Protein AF-A0A7J8PXB4-F1 (afdb_monomer_lite)

pLDDT: mean 74.61, std 25.26, range [35.66, 98.81]

Secondary structure (DSSP, 8-state):
---------------------------------------------------------------------SSHHHHHHHHHHHHHHHHHHHHHHHHHHHHHHHHHHHHTT-HHHHHHHHHHHHHHHTT-GGGHHHHHHHHHHHHHHHHHTT-HHHHHHHHHHHHHH-TT-HHHHHHHHHHHHHHHHHHHHH-

Sequence (191 aa):
MVLIEPHYADEQQEQKATNATLTPSETTPASAASSNVNGEDAASDGFETASERDVDDDEEEHHVNNQQPSEQKASDSYQDALNDEQLKEKALAQANDAKMEGNKLFGNGQFEEALLQYEIALQITAEMPTAVELRSVCHSNRAACFLKQGKYEDTIKECTKALDLNPSYIKALVRRGEAHEKLQNFEEAIA

Radius of gyration: 35.64 Å; chains: 1; bounding box: 109×48×98 Å

InterPro domains:
  IPR011990 Tetratricopeptide-like helical domain superfamily [G3DSA:1.25.40.10] (50-191)
  IPR011990 Tetratricopeptide-like helical domain superfamily [SSF48452] (94-190)
  IPR019734 Tetratricopeptide repeat [PF00515] (138-169)
  IPR019734 Tetratricopeptide repeat [PS50005] (136-169)
  IPR019734 Tetratricopeptide repeat [SM00028] (95-128)
  IPR019734 Tetratricopeptide repeat [SM00028] (136-169)
  IPR052769 Tetratricopeptide repeat domain-containing protein [PTHR46014] (27-191)

Structure (mmCIF, N/CA/C/O backbone):
data_AF-A0A7J8PXB4-F1
#
_entry.id   AF-A0A7J8PXB4-F1
#
loop_
_atom_site.group_PDB
_atom_site.id
_atom_site.type_symbol
_atom_site.label_atom_id
_atom_site.label_alt_id
_atom_site.label_comp_id
_atom_site.label_asym_id
_atom_site.label_entity_id
_atom_site.label_seq_id
_atom_site.pdbx_PDB_ins_code
_atom_site.Cartn_x
_atom_site.Cartn_y
_atom_site.Cartn_z
_atom_site.occupancy
_atom_site.B_iso_or_equiv
_atom_site.auth_seq_id
_atom_site.auth_comp_id
_atom_site.auth_asym_id
_atom_site.auth_atom_id
_atom_site.pdbx_PDB_model_num
ATOM 1 N N . MET A 1 1 ? -53.704 -29.410 28.650 1.00 43.84 1 MET A N 1
ATOM 2 C CA . MET A 1 1 ? -53.080 -30.564 29.325 1.00 43.84 1 MET A CA 1
ATOM 3 C C . MET A 1 1 ? -51.579 -30.309 29.308 1.00 43.84 1 MET A C 1
ATOM 5 O O . MET A 1 1 ? -51.046 -30.132 28.227 1.00 43.84 1 MET A O 1
ATOM 9 N N . VAL A 1 2 ? -50.993 -30.209 30.507 1.00 47.09 2 VAL A N 1
ATOM 10 C CA . VAL A 1 2 ? -49.563 -30.079 30.880 1.00 47.09 2 VAL A CA 1
ATOM 11 C C . VAL A 1 2 ? -48.836 -28.753 30.565 1.00 47.09 2 VAL A C 1
ATOM 13 O O . VAL A 1 2 ? -48.359 -28.509 29.465 1.00 47.09 2 VAL A O 1
ATOM 16 N N . LEU A 1 3 ? -48.759 -27.935 31.623 1.00 48.00 3 LEU A N 1
ATOM 17 C CA . LEU A 1 3 ? -47.734 -26.932 31.949 1.00 48.00 3 LEU A CA 1
ATOM 18 C C . LEU A 1 3 ? -46.371 -27.606 32.210 1.00 48.00 3 LEU A C 1
ATOM 20 O O . LEU A 1 3 ? -46.390 -28.752 32.647 1.00 48.00 3 LEU A O 1
ATOM 24 N N . ILE A 1 4 ? -45.253 -26.878 32.043 1.00 52.47 4 ILE A N 1
ATOM 25 C CA . ILE A 1 4 ? -44.081 -26.759 32.957 1.00 52.47 4 ILE A CA 1
ATOM 26 C C . ILE A 1 4 ? -42.908 -26.091 32.189 1.00 52.47 4 ILE A C 1
ATOM 28 O O . ILE A 1 4 ? -42.356 -26.671 31.258 1.00 52.47 4 ILE A O 1
ATOM 32 N N . GLU A 1 5 ? -42.550 -24.863 32.586 1.00 52.91 5 GLU A N 1
ATOM 33 C CA . GLU A 1 5 ? -41.225 -24.233 32.381 1.00 52.91 5 GLU A CA 1
ATOM 34 C C . GLU A 1 5 ? -40.256 -24.641 33.540 1.00 52.91 5 GLU A C 1
ATOM 36 O O . GLU A 1 5 ? -40.621 -25.482 34.357 1.00 52.91 5 GLU A O 1
ATOM 41 N N . PRO A 1 6 ? -39.116 -23.961 33.780 1.00 72.94 6 PRO A N 1
ATOM 42 C CA . PRO A 1 6 ? -37.758 -24.153 33.254 1.00 72.94 6 PRO A CA 1
ATOM 43 C C . PRO A 1 6 ? -36.764 -24.620 34.359 1.00 72.94 6 PRO A C 1
ATOM 45 O O . PRO A 1 6 ? -37.088 -24.549 35.542 1.00 72.94 6 PRO A O 1
ATOM 48 N N . HIS A 1 7 ? -35.529 -25.055 34.040 1.00 51.50 7 HIS A N 1
ATOM 49 C CA . HIS A 1 7 ? -34.487 -25.210 35.084 1.00 51.50 7 HIS A CA 1
ATOM 50 C C . HIS A 1 7 ? -33.018 -25.197 34.588 1.00 51.50 7 HIS A C 1
ATOM 52 O O . HIS A 1 7 ? -32.535 -26.171 34.021 1.00 51.50 7 HIS A O 1
ATOM 58 N N . TYR A 1 8 ? -32.350 -24.061 34.843 1.00 49.91 8 TYR A N 1
ATOM 59 C CA . TYR A 1 8 ? -31.006 -23.811 35.423 1.00 49.91 8 TYR A CA 1
ATOM 60 C C . TYR A 1 8 ? -29.820 -24.799 35.310 1.00 49.91 8 TYR A C 1
ATOM 62 O O . TYR A 1 8 ? -29.948 -25.947 35.733 1.00 49.91 8 TYR A O 1
ATOM 70 N N . ALA A 1 9 ? -28.645 -24.234 34.952 1.00 48.12 9 ALA A N 1
ATOM 71 C CA . ALA A 1 9 ? -27.310 -24.253 35.626 1.00 48.12 9 ALA A CA 1
ATOM 72 C C . ALA A 1 9 ? -26.201 -24.106 34.546 1.00 48.12 9 ALA A C 1
ATOM 74 O O . ALA A 1 9 ? -26.176 -24.897 33.612 1.00 48.12 9 ALA A O 1
ATOM 75 N N . ASP A 1 10 ? -25.418 -23.027 34.421 1.00 48.69 10 ASP A N 1
ATOM 76 C CA . ASP A 1 10 ? -24.396 -22.417 35.300 1.00 48.69 10 ASP A CA 1
ATOM 77 C C . ASP A 1 10 ? -23.167 -23.319 35.533 1.00 48.69 10 ASP A C 1
ATOM 79 O O . ASP A 1 10 ? -23.244 -24.278 36.293 1.00 48.69 10 ASP A O 1
ATOM 83 N N . GLU A 1 11 ? -22.038 -22.997 34.888 1.00 55.50 11 GLU A N 1
ATOM 84 C CA . GLU A 1 11 ? -20.701 -23.359 35.375 1.00 55.50 11 GLU A CA 1
ATOM 85 C C . GLU A 1 11 ? -19.636 -22.398 34.817 1.00 55.50 11 GLU A C 1
ATOM 87 O O . GLU A 1 11 ? -19.303 -22.376 33.630 1.00 55.50 11 GLU A O 1
ATOM 92 N N . GLN A 1 12 ? -19.121 -21.571 35.723 1.00 42.50 12 GLN A N 1
ATOM 93 C CA . GLN A 1 12 ? -17.928 -20.754 35.566 1.00 42.50 12 GLN A CA 1
ATOM 94 C C . GLN A 1 12 ? -16.676 -21.625 35.726 1.00 42.50 12 GLN A C 1
ATOM 96 O O . GLN A 1 12 ? -16.624 -22.461 36.627 1.00 42.50 12 GLN A O 1
ATOM 101 N N . GLN A 1 13 ? -15.614 -21.344 34.967 1.00 48.12 13 GLN A N 1
ATOM 102 C CA . GLN A 1 13 ? -14.252 -21.621 35.429 1.00 48.12 13 GLN A CA 1
ATOM 103 C C . GLN A 1 13 ? -13.359 -20.392 35.255 1.00 48.12 13 GLN A C 1
ATOM 105 O O . GLN A 1 13 ? -12.879 -20.059 34.175 1.00 48.12 13 GLN A O 1
ATOM 110 N N . GLU A 1 14 ? -13.161 -19.732 36.391 1.00 40.06 14 GLU A N 1
ATOM 111 C CA . GLU A 1 14 ? -12.111 -18.775 36.700 1.00 40.06 14 GLU A CA 1
ATOM 112 C C . GLU A 1 14 ? -10.776 -19.519 36.877 1.00 40.06 14 GLU A C 1
ATOM 114 O O . GLU A 1 14 ? -10.690 -20.456 37.670 1.00 40.06 14 GLU A O 1
ATOM 119 N N . GLN A 1 15 ? -9.710 -19.072 36.204 1.00 50.44 15 GLN A N 1
ATOM 120 C CA . GLN A 1 15 ? -8.344 -19.279 36.692 1.00 50.44 15 GLN A CA 1
ATOM 121 C C . GLN A 1 15 ? -7.557 -17.969 36.649 1.00 50.44 15 GLN A C 1
ATOM 123 O O . GLN A 1 15 ? -7.330 -17.357 35.607 1.00 50.44 15 GLN A O 1
ATOM 128 N N . LYS A 1 16 ? -7.189 -17.554 37.862 1.00 45.78 16 LYS A N 1
ATOM 129 C 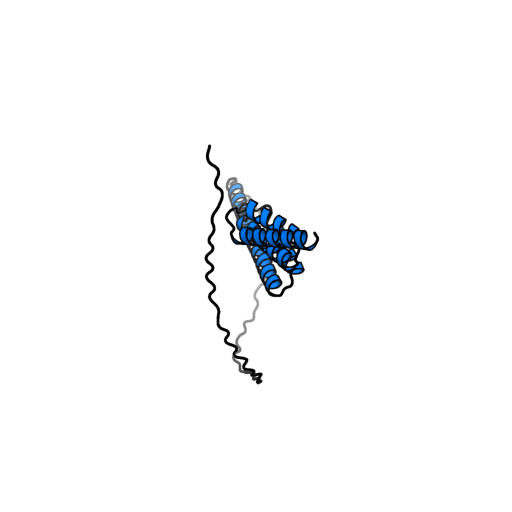CA . LYS A 1 16 ? -6.362 -16.415 38.247 1.00 45.78 16 LYS A CA 1
ATOM 130 C C . LYS A 1 16 ? -4.866 -16.747 38.177 1.00 45.78 16 LYS A C 1
ATOM 132 O O . LYS A 1 16 ? -4.470 -17.879 38.437 1.00 45.78 16 LYS A O 1
ATOM 137 N N . ALA A 1 17 ? -4.098 -15.651 38.113 1.00 42.72 17 ALA A N 1
ATOM 138 C CA . ALA A 1 17 ? -2.735 -15.452 38.636 1.00 42.72 17 ALA A CA 1
ATOM 139 C C . ALA A 1 17 ? -1.588 -15.883 37.688 1.00 42.72 17 ALA A C 1
ATOM 141 O O . ALA A 1 17 ? -1.720 -16.851 36.960 1.00 42.72 17 ALA A O 1
ATOM 142 N N . THR A 1 18 ? -0.443 -15.200 37.578 1.00 48.59 18 THR A N 1
ATOM 143 C CA . THR A 1 18 ? 0.296 -14.318 38.504 1.00 48.59 18 THR A CA 1
ATOM 144 C C . THR A 1 18 ? 1.215 -13.340 37.747 1.00 48.59 18 THR A C 1
ATOM 146 O O . THR A 1 18 ? 1.819 -13.703 36.741 1.00 48.59 18 THR A O 1
ATOM 149 N N . ASN A 1 19 ? 1.390 -12.142 38.314 1.00 40.81 19 ASN A N 1
ATOM 150 C CA . ASN A 1 19 ? 2.409 -11.136 37.980 1.00 40.81 19 ASN A CA 1
ATOM 151 C C . ASN A 1 19 ? 3.85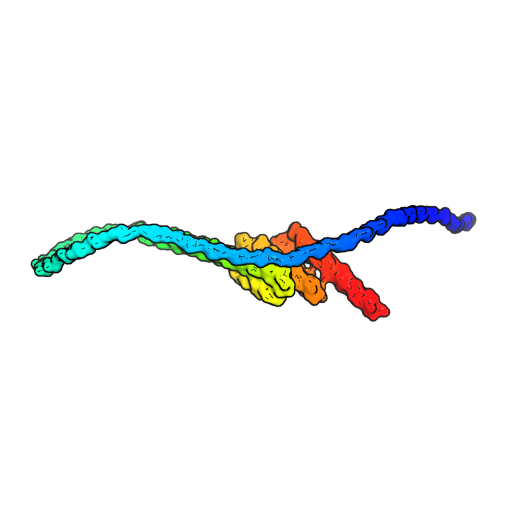5 -11.634 38.169 1.00 40.81 19 ASN A C 1
ATOM 153 O O . ASN A 1 19 ? 4.135 -12.341 39.135 1.00 40.81 19 ASN A O 1
ATOM 157 N N . ALA A 1 20 ? 4.788 -11.105 37.369 1.00 42.28 20 ALA A N 1
ATOM 158 C CA . ALA A 1 20 ? 6.193 -10.960 37.759 1.00 42.28 20 ALA A CA 1
ATOM 159 C C . ALA A 1 20 ? 6.799 -9.679 37.154 1.00 42.28 20 ALA A C 1
ATOM 161 O O . ALA A 1 20 ? 7.110 -9.598 35.969 1.00 42.28 20 ALA A O 1
ATOM 162 N N . THR A 1 21 ? 6.944 -8.679 38.018 1.00 36.59 21 THR A N 1
ATOM 163 C CA . THR A 1 21 ? 7.739 -7.460 37.851 1.00 36.59 21 THR A CA 1
ATOM 164 C C . THR A 1 21 ? 9.222 -7.789 37.999 1.00 36.59 21 THR A C 1
ATOM 166 O O . THR A 1 21 ? 9.593 -8.296 39.052 1.00 36.59 21 THR A O 1
ATOM 169 N N . LEU A 1 22 ? 10.075 -7.407 37.043 1.00 41.31 22 LEU A N 1
ATOM 170 C CA . LEU A 1 22 ? 11.472 -7.038 37.309 1.00 41.31 22 LEU A CA 1
ATOM 171 C C . LEU A 1 22 ? 11.889 -5.896 36.370 1.00 41.31 22 LEU A C 1
ATOM 173 O O . LEU A 1 22 ? 11.626 -5.914 35.171 1.00 41.31 22 LEU A O 1
ATOM 177 N N . THR A 1 23 ? 12.470 -4.873 36.986 1.00 44.88 23 THR A N 1
ATOM 178 C CA . THR A 1 23 ? 12.845 -3.558 36.452 1.00 44.88 23 THR A CA 1
ATOM 179 C C . THR A 1 23 ? 14.321 -3.563 35.969 1.00 44.88 23 THR A C 1
ATOM 181 O O . THR A 1 23 ? 14.867 -4.648 35.779 1.00 44.88 23 THR A O 1
ATOM 184 N N . PRO A 1 24 ? 14.995 -2.425 35.683 1.00 50.16 24 PRO A N 1
ATOM 185 C CA . PRO A 1 24 ? 15.738 -2.230 34.440 1.00 50.16 24 PRO A CA 1
ATOM 186 C C . PRO A 1 24 ? 17.262 -2.309 34.664 1.00 50.16 24 PRO A C 1
ATOM 188 O O . PRO A 1 24 ? 17.746 -2.367 35.792 1.00 50.16 24 PRO A O 1
ATOM 191 N N . SER A 1 25 ? 18.052 -2.258 33.594 1.00 40.16 25 SER A N 1
ATOM 192 C CA . SER A 1 25 ? 19.479 -1.935 33.694 1.00 40.16 25 SER A CA 1
ATOM 193 C C . SER A 1 25 ? 19.822 -0.827 32.712 1.00 40.16 25 SER A C 1
ATOM 195 O O . SER A 1 25 ? 19.754 -0.999 31.498 1.00 40.16 25 SER A O 1
ATOM 197 N N . GLU A 1 26 ? 20.155 0.327 33.282 1.00 36.03 26 GLU A N 1
ATOM 198 C CA . GLU A 1 26 ? 20.897 1.399 32.636 1.00 36.03 26 GLU A CA 1
ATOM 199 C C . GLU A 1 26 ? 22.346 0.957 32.416 1.00 36.03 26 GLU A C 1
ATOM 201 O O . GLU A 1 26 ? 22.967 0.404 33.323 1.00 36.03 26 GLU A O 1
ATOM 206 N N . THR A 1 27 ? 22.934 1.296 31.269 1.00 37.09 27 THR A N 1
ATOM 207 C CA . THR A 1 27 ? 24.308 1.822 31.232 1.00 37.09 27 THR A CA 1
ATOM 208 C C . THR A 1 27 ? 24.518 2.619 29.944 1.00 37.09 27 THR A C 1
ATOM 210 O O . THR A 1 27 ? 24.344 2.110 28.840 1.00 37.09 27 THR A O 1
ATOM 213 N N . THR A 1 28 ? 24.859 3.895 30.099 1.00 38.53 28 THR A N 1
ATOM 214 C CA . THR A 1 28 ? 25.363 4.807 29.059 1.00 38.53 28 THR A CA 1
ATOM 215 C C . THR A 1 28 ? 26.918 4.858 29.143 1.00 38.53 28 THR A C 1
ATOM 217 O O . THR A 1 28 ? 27.498 3.983 29.784 1.00 38.53 28 THR A O 1
ATOM 220 N N . PRO A 1 29 ? 27.653 5.774 28.471 1.00 58.06 29 PRO A N 1
ATOM 221 C CA . PRO A 1 29 ? 28.412 5.493 27.247 1.00 58.06 29 PRO A CA 1
ATOM 222 C C . PRO A 1 29 ? 29.935 5.780 27.365 1.00 58.06 29 PRO A C 1
ATOM 224 O O . PRO A 1 29 ? 30.394 6.429 28.299 1.00 58.06 29 PRO A O 1
ATOM 227 N N . ALA A 1 30 ? 30.734 5.371 26.372 1.00 39.00 30 ALA A N 1
ATOM 228 C CA . ALA A 1 30 ? 32.111 5.853 26.141 1.00 39.00 30 ALA A CA 1
ATOM 229 C C . ALA A 1 30 ? 32.435 5.674 24.641 1.00 39.00 30 ALA A C 1
ATOM 231 O O . ALA A 1 30 ? 32.288 4.577 24.117 1.00 39.00 30 ALA A O 1
ATOM 232 N N . SER A 1 31 ? 32.589 6.731 23.836 1.00 35.66 31 SER A N 1
ATOM 233 C CA . SER A 1 31 ? 33.786 7.575 23.647 1.00 35.66 31 SER A CA 1
ATOM 234 C C . SER A 1 31 ? 35.050 6.790 23.282 1.00 35.66 31 SER A C 1
ATOM 236 O O . SER A 1 31 ? 35.627 6.137 24.144 1.00 35.66 31 SER A O 1
ATOM 238 N N . ALA A 1 32 ? 35.500 6.903 22.028 1.00 37.81 32 ALA A N 1
ATOM 239 C CA . ALA A 1 32 ? 36.813 7.463 21.677 1.00 37.81 32 ALA A CA 1
ATOM 240 C C . ALA A 1 32 ? 37.142 7.232 20.193 1.00 37.81 32 ALA A C 1
ATOM 242 O O . ALA A 1 32 ? 36.930 6.162 19.630 1.00 37.81 32 ALA A O 1
ATOM 243 N N . ALA A 1 33 ? 37.687 8.283 19.592 1.00 37.56 33 ALA A N 1
ATOM 244 C CA . ALA A 1 33 ? 38.242 8.344 18.254 1.00 37.56 33 ALA A CA 1
ATOM 245 C C . ALA A 1 33 ? 39.486 7.455 18.073 1.00 37.56 33 ALA A C 1
ATOM 247 O O . ALA A 1 33 ? 40.234 7.241 19.024 1.00 37.56 33 ALA A O 1
ATOM 248 N N . SER A 1 34 ? 39.787 7.078 16.828 1.00 45.38 34 SER A N 1
ATOM 249 C CA . SER A 1 34 ? 41.096 7.366 16.220 1.00 45.38 34 SER A CA 1
ATOM 250 C C . SER A 1 34 ? 41.104 7.052 14.726 1.00 45.38 34 SER A C 1
ATOM 252 O O . SER A 1 34 ? 40.853 5.938 14.280 1.00 45.38 34 SER A O 1
ATOM 254 N N . SER A 1 35 ? 41.416 8.110 13.990 1.00 44.62 35 SER A N 1
ATOM 255 C CA . SER A 1 35 ? 42.127 8.164 12.720 1.00 44.62 35 SER A CA 1
ATOM 256 C C . SER A 1 35 ? 43.194 7.082 12.538 1.00 44.62 35 SER A C 1
ATOM 258 O O . SER A 1 35 ? 44.023 6.895 13.425 1.00 44.62 35 SER A O 1
ATOM 260 N N . ASN A 1 36 ? 43.259 6.506 11.335 1.00 45.03 36 ASN A N 1
ATOM 261 C CA . ASN A 1 36 ? 44.496 5.966 10.780 1.00 45.03 36 ASN A CA 1
ATOM 262 C C . ASN A 1 36 ? 44.673 6.473 9.345 1.00 45.03 36 ASN A C 1
ATOM 264 O O . ASN A 1 36 ? 43.882 6.178 8.452 1.00 45.03 36 ASN A O 1
ATOM 268 N N . VAL A 1 37 ? 45.714 7.285 9.195 1.00 46.78 37 VAL A N 1
ATOM 269 C CA . VAL A 1 37 ? 46.404 7.648 7.956 1.00 46.78 37 VAL A CA 1
ATOM 270 C C . VAL A 1 37 ? 47.495 6.611 7.668 1.00 46.78 37 VAL A C 1
ATOM 272 O O . VAL A 1 37 ? 47.858 5.869 8.581 1.00 46.78 37 VAL A O 1
ATOM 275 N N . ASN A 1 38 ? 47.988 6.612 6.423 1.00 40.38 38 ASN A N 1
ATOM 276 C CA . ASN A 1 38 ? 49.183 5.967 5.828 1.00 40.38 38 ASN A CA 1
ATOM 277 C C . ASN A 1 38 ? 48.737 5.234 4.556 1.00 40.38 38 ASN A C 1
ATOM 279 O O . ASN A 1 38 ? 47.770 4.482 4.602 1.00 40.38 38 ASN A O 1
ATOM 283 N N . GLY A 1 39 ? 49.348 5.361 3.387 1.00 38.50 39 GLY A N 1
ATOM 284 C CA . GLY A 1 39 ? 50.591 5.972 2.907 1.00 38.50 39 GLY A CA 1
ATOM 285 C C . GLY A 1 39 ? 50.790 5.340 1.515 1.00 38.50 39 GLY A C 1
ATOM 286 O O . GLY A 1 39 ? 50.482 4.163 1.364 1.00 38.50 39 GLY A O 1
ATOM 287 N N . GLU A 1 40 ? 50.915 6.140 0.457 1.00 44.25 40 GLU A N 1
ATOM 288 C CA . GLU A 1 40 ? 52.168 6.371 -0.294 1.00 44.25 40 GLU A CA 1
ATOM 289 C C . GLU A 1 40 ? 52.457 5.295 -1.364 1.00 44.25 40 GLU A C 1
ATOM 291 O O . GLU A 1 40 ? 51.997 4.166 -1.250 1.00 44.25 40 GLU A O 1
ATOM 296 N N . ASP A 1 41 ? 53.203 5.703 -2.401 1.00 43.41 41 ASP A N 1
ATOM 297 C CA . ASP A 1 41 ? 53.697 4.944 -3.570 1.00 43.41 41 ASP A CA 1
ATOM 298 C C . ASP A 1 41 ? 52.732 4.891 -4.781 1.00 43.41 41 ASP A C 1
ATOM 300 O O . ASP A 1 41 ? 51.563 4.558 -4.657 1.00 43.41 41 ASP A O 1
ATOM 304 N N . ALA A 1 42 ? 53.105 5.193 -6.027 1.00 47.47 42 ALA A N 1
ATOM 305 C CA . ALA A 1 42 ? 54.377 5.560 -6.629 1.00 47.47 42 ALA A CA 1
ATOM 306 C C . ALA A 1 42 ? 54.117 6.247 -7.987 1.00 47.47 42 ALA A C 1
ATOM 308 O O . ALA A 1 42 ? 53.087 6.047 -8.631 1.00 47.47 42 ALA A O 1
ATOM 309 N N . ALA A 1 43 ? 55.089 7.052 -8.404 1.00 46.91 43 ALA A N 1
ATOM 310 C CA . ALA A 1 43 ? 55.221 7.645 -9.727 1.00 46.91 43 ALA A CA 1
ATOM 311 C C . ALA A 1 43 ? 55.350 6.592 -10.841 1.00 46.91 43 ALA A C 1
ATOM 313 O O . ALA A 1 43 ? 55.793 5.481 -10.562 1.00 46.91 43 ALA A O 1
ATOM 314 N N . SER A 1 44 ? 55.079 6.986 -12.094 1.00 46.22 44 SER A N 1
ATOM 315 C CA . SER A 1 44 ? 55.966 6.754 -13.256 1.00 46.22 44 SER A CA 1
ATOM 316 C C . SER A 1 44 ? 55.240 6.993 -14.592 1.00 46.22 44 SER A C 1
ATOM 318 O O . SER A 1 44 ? 54.157 6.469 -14.825 1.00 46.22 44 SER A O 1
ATOM 320 N N . ASP A 1 45 ?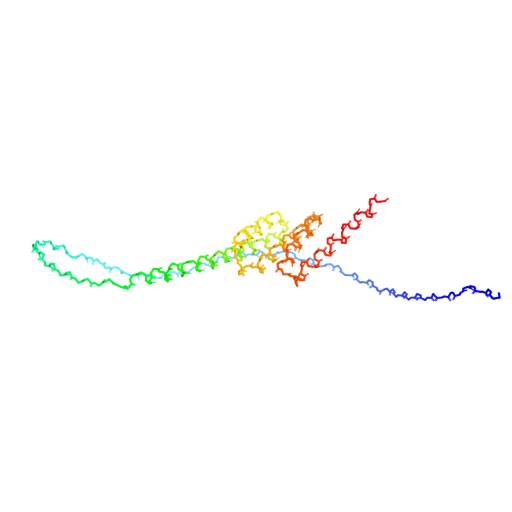 55.918 7.792 -15.421 1.00 45.25 45 ASP A N 1
ATOM 321 C CA . ASP A 1 45 ? 55.98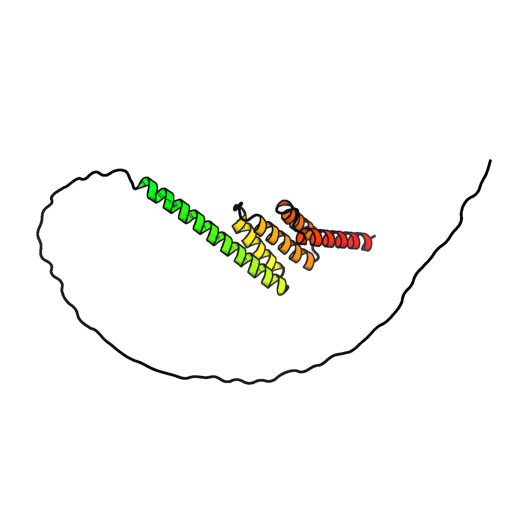1 7.820 -16.890 1.00 45.25 45 ASP A CA 1
ATOM 322 C C . ASP A 1 45 ? 54.720 8.223 -17.689 1.00 45.25 45 ASP A C 1
ATOM 324 O O . ASP A 1 45 ? 53.652 7.643 -17.569 1.00 45.25 45 ASP A O 1
ATOM 328 N N . GLY A 1 46 ? 54.727 9.230 -18.569 1.00 45.03 46 GLY A N 1
ATOM 329 C CA . GLY A 1 46 ? 55.836 9.850 -19.296 1.00 45.03 46 GLY A CA 1
ATOM 330 C C . GLY A 1 46 ? 55.986 9.236 -20.688 1.00 45.03 46 GLY A C 1
ATOM 331 O O . GLY A 1 46 ? 56.833 8.373 -20.884 1.00 45.03 46 GLY A O 1
ATOM 332 N N . PHE A 1 47 ? 55.206 9.708 -21.667 1.00 41.03 47 PHE A N 1
ATOM 333 C CA . PHE A 1 47 ? 55.595 9.610 -23.076 1.00 41.03 47 PHE A CA 1
ATOM 334 C C . PHE A 1 47 ? 55.020 10.772 -23.896 1.00 41.03 47 PHE A C 1
ATOM 336 O O . PHE A 1 47 ? 53.808 10.982 -23.962 1.00 41.03 47 PHE A O 1
ATOM 343 N N . GLU A 1 48 ? 55.940 11.541 -24.474 1.00 45.75 48 GLU A N 1
ATOM 344 C CA . GLU A 1 48 ? 55.733 12.641 -25.411 1.00 45.75 48 GLU A CA 1
ATOM 345 C C . GLU A 1 48 ? 55.756 12.158 -26.876 1.00 45.75 48 GLU A C 1
ATOM 347 O O . GLU A 1 48 ? 56.223 11.065 -27.182 1.00 45.75 48 GLU A O 1
ATOM 352 N N . THR A 1 49 ? 55.416 13.098 -27.768 1.00 46.56 49 THR A N 1
ATOM 353 C CA . THR A 1 49 ? 55.755 13.203 -29.207 1.00 46.56 49 THR A CA 1
ATOM 354 C C . THR A 1 49 ? 54.794 12.480 -30.164 1.00 46.56 49 THR A C 1
ATOM 356 O O . THR A 1 49 ? 54.609 11.275 -30.088 1.00 46.56 49 THR A O 1
ATOM 359 N N . ALA A 1 50 ? 53.963 13.172 -30.955 1.00 45.34 50 ALA A N 1
ATOM 360 C CA . ALA A 1 50 ? 54.214 14.162 -32.019 1.00 45.34 50 ALA A CA 1
ATOM 361 C C . ALA A 1 50 ? 54.792 13.535 -33.295 1.00 45.34 50 ALA A C 1
ATOM 363 O O . ALA A 1 50 ? 55.988 13.272 -33.358 1.00 45.34 50 ALA A O 1
ATOM 364 N N . SER A 1 51 ? 53.932 13.324 -34.298 1.00 52.81 51 SER A N 1
ATOM 365 C CA . SER A 1 51 ? 54.240 13.170 -35.736 1.00 52.81 51 SER A CA 1
ATOM 366 C C . SER A 1 51 ? 52.936 12.811 -36.482 1.00 52.81 51 SER A C 1
ATOM 368 O O . SER A 1 51 ? 52.139 12.069 -35.925 1.00 52.81 51 SER A O 1
ATOM 370 N N . GLU A 1 52 ? 52.569 13.237 -37.691 1.00 52.31 52 GLU A N 1
ATOM 371 C CA . GLU A 1 52 ? 52.943 14.314 -38.618 1.00 52.31 52 GLU A CA 1
ATOM 372 C C . GLU A 1 52 ? 51.661 14.626 -39.420 1.00 52.31 52 GLU A C 1
ATOM 374 O O . GLU A 1 52 ? 50.747 13.802 -39.506 1.00 52.31 52 GLU A O 1
ATOM 379 N N . ARG A 1 53 ? 51.558 15.843 -39.958 1.00 51.69 53 ARG A N 1
ATOM 380 C CA . ARG A 1 53 ? 50.559 16.192 -40.970 1.00 51.69 53 ARG A CA 1
ATOM 381 C C . ARG A 1 53 ? 51.213 15.972 -42.324 1.00 51.69 53 ARG A C 1
ATOM 383 O O . ARG A 1 53 ? 52.155 16.699 -42.614 1.00 51.69 53 ARG A O 1
ATOM 390 N N . ASP A 1 54 ? 50.639 15.096 -43.133 1.00 53.91 54 ASP A N 1
ATOM 391 C CA . ASP A 1 54 ? 50.833 15.115 -44.578 1.00 53.91 54 ASP A CA 1
ATOM 392 C C . ASP A 1 54 ? 49.504 15.497 -45.228 1.00 53.91 54 ASP A C 1
ATOM 394 O O . ASP A 1 54 ? 48.463 14.873 -45.010 1.00 53.91 54 ASP A O 1
ATOM 398 N N . VAL A 1 55 ? 49.553 16.607 -45.957 1.00 48.91 55 VAL A N 1
ATOM 399 C CA . VAL A 1 55 ? 48.530 17.079 -46.881 1.00 48.91 55 VAL A CA 1
ATOM 400 C C . VAL A 1 55 ? 49.179 16.938 -48.243 1.00 48.91 55 VAL A C 1
ATOM 402 O O . VAL A 1 55 ? 50.165 17.625 -48.474 1.00 48.91 55 VAL A O 1
ATOM 405 N N . ASP A 1 56 ? 48.634 16.092 -49.109 1.00 44.28 56 ASP A N 1
ATOM 406 C CA . ASP A 1 56 ? 48.800 16.249 -50.550 1.00 44.28 56 ASP A CA 1
ATOM 407 C C . ASP A 1 56 ? 47.546 15.751 -51.282 1.00 44.28 56 ASP A C 1
ATOM 409 O O . ASP A 1 56 ? 46.946 14.728 -50.941 1.00 44.28 56 ASP A O 1
ATOM 413 N N . ASP A 1 57 ? 47.162 16.598 -52.231 1.00 45.16 57 ASP A N 1
ATOM 414 C CA . ASP A 1 57 ? 46.093 16.549 -53.226 1.00 45.16 57 ASP A CA 1
ATOM 415 C C . ASP A 1 57 ? 46.171 15.303 -54.124 1.00 45.16 57 ASP A C 1
ATOM 417 O O . ASP A 1 57 ? 47.267 14.861 -54.458 1.00 45.16 57 ASP A O 1
ATOM 421 N N . ASP A 1 58 ? 45.023 14.778 -54.567 1.00 42.31 58 ASP A N 1
ATOM 422 C CA . ASP A 1 58 ? 44.638 14.779 -55.993 1.00 42.31 58 ASP A CA 1
ATOM 423 C C . ASP A 1 58 ? 43.335 13.996 -56.255 1.00 42.31 58 ASP A C 1
ATOM 425 O O . ASP A 1 58 ? 42.957 13.061 -55.545 1.00 42.31 58 ASP A O 1
ATOM 429 N N . GLU A 1 59 ? 42.633 14.457 -57.284 1.00 47.66 59 GLU A N 1
ATOM 430 C CA . GLU A 1 59 ? 41.229 14.232 -57.609 1.00 47.66 59 GLU A CA 1
ATOM 431 C C . GLU A 1 59 ? 40.858 12.859 -58.220 1.00 47.66 59 GLU A C 1
ATOM 433 O O . GLU A 1 59 ? 41.673 12.107 -58.748 1.00 47.66 59 GLU A O 1
ATOM 438 N N . GLU A 1 60 ? 39.535 12.662 -58.241 1.00 38.91 60 GLU A N 1
ATOM 439 C CA . GLU A 1 60 ? 38.709 11.962 -59.235 1.00 38.91 60 GLU A CA 1
ATOM 440 C C . GLU A 1 60 ? 38.025 10.635 -58.870 1.00 38.91 60 GLU A C 1
ATOM 442 O O . GLU A 1 60 ? 38.577 9.647 -58.386 1.00 38.91 60 GLU A O 1
ATOM 447 N N . GLU A 1 61 ? 36.723 10.682 -59.149 1.00 41.56 61 GLU A N 1
ATOM 448 C CA . GLU A 1 61 ? 35.685 9.709 -58.893 1.00 41.56 61 GLU A CA 1
ATOM 449 C C . GLU A 1 61 ? 35.857 8.419 -59.699 1.00 41.56 61 GLU A C 1
ATOM 451 O O . GLU A 1 61 ? 36.141 8.431 -60.895 1.00 41.56 61 GLU A O 1
ATOM 456 N N . HIS A 1 62 ? 35.464 7.295 -59.096 1.00 41.78 62 HIS A N 1
ATOM 457 C CA . HIS A 1 62 ? 34.783 6.263 -59.869 1.00 41.78 62 HIS A CA 1
ATOM 458 C C . HIS A 1 62 ? 33.614 5.664 -59.086 1.00 41.78 62 HIS A C 1
ATOM 460 O O . HIS A 1 62 ? 33.747 4.917 -58.120 1.00 41.78 62 HIS A O 1
ATOM 466 N N . HIS A 1 63 ? 32.435 6.032 -59.568 1.00 47.56 63 HIS A N 1
ATOM 467 C CA . HIS A 1 63 ? 31.114 5.594 -59.164 1.00 47.56 63 HIS A CA 1
ATOM 468 C C . HIS A 1 63 ? 30.966 4.065 -59.331 1.00 47.56 63 HIS A C 1
ATOM 470 O O . HIS A 1 63 ? 30.940 3.564 -60.456 1.00 47.56 63 HIS A O 1
ATOM 476 N N . VAL A 1 64 ? 30.800 3.314 -58.234 1.00 43.84 64 VAL A N 1
ATOM 477 C CA . VAL A 1 64 ? 30.274 1.936 -58.275 1.00 43.84 64 VAL A CA 1
ATOM 478 C C . VAL A 1 64 ? 29.050 1.850 -57.372 1.00 43.84 64 VAL A C 1
ATOM 480 O O . VAL A 1 64 ? 29.118 1.643 -56.164 1.00 43.84 64 VAL A O 1
ATOM 483 N N . ASN A 1 65 ? 27.904 2.043 -58.016 1.00 39.84 65 ASN A N 1
ATOM 484 C CA . ASN A 1 65 ? 26.572 1.827 -57.479 1.00 39.84 65 ASN A CA 1
ATOM 485 C C . ASN A 1 65 ? 26.362 0.320 -57.255 1.00 39.84 65 ASN A C 1
ATOM 487 O O . ASN A 1 65 ? 26.083 -0.402 -58.211 1.00 39.84 65 ASN A O 1
ATOM 491 N N . ASN A 1 66 ? 26.497 -0.153 -56.014 1.00 36.59 66 ASN A N 1
ATOM 492 C CA . ASN A 1 66 ? 26.002 -1.469 -55.625 1.00 36.59 66 ASN A CA 1
ATOM 493 C C . ASN A 1 66 ? 24.741 -1.288 -54.774 1.00 36.59 66 ASN A C 1
ATOM 495 O O . ASN A 1 66 ? 24.795 -1.064 -53.566 1.00 36.59 66 ASN A O 1
ATOM 499 N N . GLN A 1 67 ? 23.592 -1.339 -55.442 1.00 46.19 67 GLN A N 1
ATOM 500 C CA . GLN A 1 67 ? 22.283 -1.412 -54.809 1.00 46.19 67 GLN A CA 1
ATOM 501 C C . GLN A 1 67 ? 22.154 -2.743 -54.057 1.00 46.19 67 GLN A C 1
ATOM 503 O O . GLN A 1 67 ? 21.915 -3.785 -54.660 1.00 46.19 67 GLN A O 1
ATOM 508 N N . GLN A 1 68 ? 22.236 -2.686 -52.730 1.00 39.56 68 GLN A N 1
ATOM 509 C CA . GLN A 1 68 ? 21.588 -3.647 -51.838 1.00 39.56 68 GLN A CA 1
ATOM 510 C C . GLN A 1 68 ? 20.463 -2.931 -51.080 1.00 39.56 68 GLN A C 1
ATOM 512 O O . GLN A 1 68 ? 20.738 -2.169 -50.157 1.00 39.56 68 GLN A O 1
ATOM 517 N N . PRO A 1 69 ? 19.190 -3.160 -51.430 1.00 47.31 69 PRO A N 1
ATOM 518 C CA . PRO A 1 69 ? 18.077 -2.799 -50.567 1.00 47.31 69 PRO A CA 1
ATOM 519 C C . PRO A 1 69 ? 17.412 -4.064 -50.003 1.00 47.31 69 PRO A C 1
ATOM 521 O O . PRO A 1 69 ? 16.563 -4.618 -50.694 1.00 47.31 69 PRO A O 1
ATOM 524 N N . SER A 1 70 ? 17.736 -4.506 -48.770 1.00 45.88 70 SER A N 1
ATOM 525 C CA . SER A 1 70 ? 16.836 -5.430 -48.026 1.00 45.88 70 SER A CA 1
ATOM 526 C C . SER A 1 70 ? 17.081 -5.745 -46.529 1.00 45.88 70 SER A C 1
ATOM 528 O O . SER A 1 70 ? 16.345 -6.590 -46.033 1.00 45.88 70 SER A O 1
ATOM 530 N N . GLU A 1 71 ? 17.984 -5.127 -45.749 1.00 44.78 71 GLU A N 1
ATOM 531 C CA . GLU A 1 71 ? 18.177 -5.575 -44.332 1.00 44.78 71 GLU A CA 1
ATOM 532 C C . GLU A 1 71 ? 17.927 -4.536 -43.220 1.00 44.78 71 GLU A C 1
ATOM 534 O O . GLU A 1 71 ? 17.703 -4.916 -42.073 1.00 44.78 71 GLU A O 1
ATOM 539 N N . GLN A 1 72 ? 17.833 -3.239 -43.524 1.00 44.16 72 GLN A N 1
ATOM 540 C CA . GLN A 1 72 ? 17.743 -2.199 -42.478 1.00 44.16 72 GLN A CA 1
ATOM 541 C C . GLN A 1 72 ? 16.379 -2.079 -41.772 1.00 44.16 72 GLN A C 1
ATOM 543 O O . GLN A 1 72 ? 16.311 -1.577 -40.659 1.00 44.16 72 GLN A O 1
ATOM 548 N N . LYS A 1 73 ? 15.274 -2.557 -42.362 1.00 42.91 73 LYS A N 1
ATOM 549 C CA . LYS A 1 73 ? 13.944 -2.438 -41.720 1.00 42.91 73 LYS A CA 1
ATOM 550 C C . LYS A 1 73 ? 13.686 -3.460 -40.612 1.00 42.91 73 LYS A C 1
ATOM 552 O O . LYS A 1 73 ? 12.779 -3.256 -39.812 1.00 42.91 73 LYS A O 1
ATOM 557 N N . ALA A 1 74 ? 14.439 -4.558 -40.582 1.00 46.31 74 ALA A N 1
ATOM 558 C CA . ALA A 1 74 ? 14.299 -5.563 -39.537 1.00 46.31 74 ALA A CA 1
ATOM 559 C C . ALA A 1 74 ? 15.082 -5.155 -38.281 1.00 46.31 74 ALA A C 1
ATOM 561 O O . ALA A 1 74 ? 14.531 -5.239 -37.191 1.00 46.31 74 ALA A O 1
ATOM 562 N N . SER A 1 75 ? 16.317 -4.654 -38.425 1.00 44.56 75 SER A N 1
ATOM 563 C CA . SER A 1 75 ? 17.188 -4.293 -37.293 1.00 44.56 75 SER A CA 1
ATOM 564 C C . SER A 1 75 ? 16.602 -3.201 -36.397 1.00 44.56 75 SER A C 1
ATOM 566 O O . SER A 1 75 ? 16.587 -3.371 -35.181 1.00 44.56 75 SER A O 1
ATOM 568 N N . ASP A 1 76 ? 16.032 -2.144 -36.983 1.00 51.94 76 ASP A N 1
ATOM 569 C CA . ASP A 1 76 ? 15.453 -1.028 -36.219 1.00 51.94 76 ASP A CA 1
ATOM 570 C C . ASP A 1 76 ? 14.217 -1.469 -35.417 1.00 51.94 76 ASP A C 1
ATOM 572 O O . ASP A 1 76 ? 14.051 -1.098 -34.258 1.00 51.94 76 ASP A O 1
ATOM 576 N N . SER A 1 77 ? 13.397 -2.364 -35.985 1.00 53.25 77 SER A N 1
ATOM 577 C CA . SER A 1 77 ? 12.223 -2.931 -35.306 1.00 53.25 77 SER A CA 1
ATOM 578 C C . SER A 1 77 ? 12.584 -3.805 -34.100 1.00 53.25 77 SER A C 1
ATOM 580 O O . SER A 1 77 ? 11.767 -3.926 -33.187 1.00 53.25 77 SER A O 1
ATOM 582 N N . TYR A 1 78 ? 13.759 -4.444 -34.094 1.00 53.84 78 TYR A N 1
ATOM 583 C CA . TYR A 1 78 ? 14.229 -5.227 -32.948 1.00 53.84 78 TYR A CA 1
ATOM 584 C C . TYR A 1 78 ? 14.896 -4.347 -31.888 1.00 53.84 78 TYR A C 1
ATOM 586 O O . TYR A 1 78 ? 14.739 -4.623 -30.702 1.00 53.84 78 TYR A O 1
ATOM 594 N N . GLN A 1 79 ? 15.603 -3.286 -32.288 1.00 59.44 79 GLN A N 1
ATOM 595 C CA . GLN A 1 79 ? 16.245 -2.349 -31.363 1.00 59.44 79 GLN A CA 1
ATOM 596 C C . GLN A 1 79 ? 15.234 -1.473 -30.611 1.00 59.44 79 GLN A C 1
ATOM 598 O O . GLN A 1 79 ? 15.373 -1.316 -29.401 1.00 59.44 79 GLN A O 1
ATOM 603 N N . ASP A 1 80 ? 14.178 -0.989 -31.270 1.00 62.16 80 ASP A N 1
ATOM 604 C CA . ASP A 1 80 ? 13.123 -0.207 -30.606 1.00 62.16 80 ASP A CA 1
ATOM 605 C C . ASP A 1 80 ? 12.360 -1.030 -29.554 1.00 62.16 80 ASP A C 1
ATOM 607 O O . ASP A 1 80 ? 12.150 -0.569 -28.433 1.00 62.16 80 ASP A O 1
ATOM 611 N N . ALA A 1 81 ? 12.032 -2.292 -29.855 1.00 63.62 81 ALA A N 1
ATOM 612 C CA . ALA A 1 81 ? 11.380 -3.184 -28.893 1.00 63.62 81 ALA A CA 1
ATOM 613 C C . ALA A 1 81 ? 12.274 -3.505 -27.676 1.00 63.62 81 ALA A C 1
ATOM 615 O O . ALA A 1 81 ? 11.782 -3.618 -26.552 1.00 63.62 81 ALA A O 1
ATOM 616 N N . LEU A 1 82 ? 13.590 -3.623 -27.888 1.00 63.75 82 LEU A N 1
ATOM 617 C CA . LEU A 1 82 ? 14.570 -3.840 -26.819 1.00 63.75 82 LEU A CA 1
ATOM 618 C C . LEU A 1 82 ? 14.695 -2.607 -25.909 1.00 63.75 82 LEU A C 1
ATOM 620 O O . LEU A 1 82 ? 14.823 -2.743 -24.692 1.00 63.75 82 LEU A O 1
ATOM 624 N N . ASN A 1 83 ? 14.604 -1.412 -26.493 1.00 77.62 83 ASN A N 1
ATOM 625 C CA . ASN A 1 83 ? 14.635 -0.146 -25.766 1.00 77.62 83 ASN A CA 1
ATOM 626 C C . ASN A 1 83 ? 13.366 0.051 -24.915 1.00 77.62 83 ASN A C 1
ATOM 628 O O . ASN A 1 83 ? 13.457 0.511 -23.775 1.00 77.62 83 ASN A O 1
ATOM 632 N N . ASP A 1 84 ? 12.200 -0.357 -25.423 1.00 84.12 84 ASP A N 1
ATOM 633 C CA . ASP A 1 84 ? 10.926 -0.298 -24.696 1.00 84.12 84 ASP A CA 1
ATOM 634 C C . ASP A 1 84 ? 10.888 -1.235 -23.480 1.00 84.12 84 ASP A C 1
ATOM 636 O O . ASP A 1 84 ? 10.358 -0.881 -22.422 1.00 84.12 84 ASP A O 1
ATOM 640 N N . GLU A 1 85 ? 11.444 -2.442 -23.604 1.00 86.56 85 GLU A N 1
ATOM 641 C CA . GLU A 1 85 ? 11.511 -3.399 -22.497 1.00 86.56 85 GLU A CA 1
ATOM 642 C C . GLU A 1 85 ? 12.479 -2.931 -21.402 1.00 86.56 85 GLU A C 1
ATOM 644 O O . GLU A 1 85 ? 12.114 -2.912 -20.224 1.00 86.56 85 GLU A O 1
ATOM 649 N N . GLN A 1 86 ? 13.658 -2.433 -21.783 1.00 90.12 86 GLN A N 1
ATOM 650 C CA . GLN A 1 86 ? 14.604 -1.822 -20.842 1.00 90.12 86 GLN A CA 1
ATOM 651 C C . GLN A 1 86 ? 14.007 -0.600 -20.130 1.00 90.12 86 GLN A C 1
ATOM 653 O O . GLN A 1 86 ? 14.231 -0.396 -18.933 1.00 90.12 86 GLN A O 1
ATOM 658 N N . LEU A 1 87 ? 13.218 0.216 -20.837 1.00 88.94 87 LEU A N 1
ATOM 659 C CA . LEU A 1 87 ? 12.544 1.366 -20.240 1.00 88.94 87 LEU A CA 1
ATOM 660 C C . LEU A 1 87 ? 11.507 0.933 -19.194 1.00 88.94 87 LEU A C 1
ATOM 662 O O . LEU A 1 87 ? 11.452 1.524 -18.112 1.00 88.94 87 LEU A O 1
ATOM 666 N N . LYS A 1 88 ? 10.728 -0.120 -19.474 1.00 90.88 88 LYS A N 1
ATOM 667 C CA . LYS A 1 88 ? 9.776 -0.706 -18.514 1.00 90.88 88 LYS A CA 1
ATOM 668 C C . LYS A 1 88 ? 10.481 -1.291 -17.296 1.00 90.88 88 LYS A C 1
ATOM 670 O O . LYS A 1 88 ? 10.021 -1.078 -16.177 1.00 90.88 88 LYS A O 1
ATOM 675 N N . GLU A 1 89 ? 11.600 -1.985 -17.488 1.00 92.25 89 GLU A N 1
ATOM 676 C CA . GLU A 1 89 ? 12.401 -2.525 -16.386 1.00 92.25 89 GLU A CA 1
ATOM 677 C C . GLU A 1 89 ? 12.930 -1.401 -15.485 1.00 92.25 89 GLU A C 1
ATOM 679 O O . GLU A 1 89 ? 12.771 -1.446 -14.263 1.00 92.25 89 GLU A O 1
ATOM 684 N N . LYS A 1 90 ? 13.464 -0.331 -16.084 1.00 93.50 90 LYS A N 1
ATOM 685 C CA . LYS A 1 90 ? 13.920 0.853 -15.351 1.00 93.50 90 LYS A CA 1
ATOM 686 C C . LYS A 1 90 ? 12.780 1.540 -14.596 1.00 93.50 90 LYS A C 1
ATOM 688 O O . LYS A 1 90 ? 12.961 1.917 -13.440 1.00 93.50 90 LYS A O 1
ATOM 693 N N . ALA A 1 91 ? 11.607 1.684 -15.212 1.00 94.56 91 ALA A N 1
ATOM 694 C CA . ALA A 1 91 ? 10.424 2.234 -14.554 1.00 94.56 91 ALA A CA 1
ATOM 695 C C . ALA A 1 91 ? 9.977 1.352 -13.374 1.00 94.56 91 ALA A C 1
ATOM 697 O O . ALA A 1 91 ? 9.674 1.851 -12.291 1.00 94.56 91 ALA A O 1
ATOM 698 N N . LEU A 1 92 ? 9.996 0.027 -13.535 1.00 95.38 92 LEU A N 1
ATOM 699 C CA . LEU A 1 92 ? 9.655 -0.906 -12.464 1.00 95.38 92 LEU A CA 1
ATOM 700 C C . LEU A 1 92 ? 10.660 -0.854 -11.303 1.00 95.38 92 LEU A C 1
ATOM 702 O O . LEU A 1 92 ? 10.253 -0.946 -10.140 1.00 95.38 92 LEU A O 1
ATOM 706 N N . ALA A 1 93 ? 11.950 -0.675 -11.595 1.00 96.19 93 ALA A N 1
ATOM 707 C CA . ALA A 1 93 ? 12.973 -0.441 -10.580 1.00 96.19 93 ALA A CA 1
ATOM 708 C C . ALA A 1 93 ? 12.691 0.858 -9.806 1.00 96.19 93 ALA A C 1
ATOM 710 O O . ALA A 1 93 ? 12.579 0.825 -8.583 1.00 96.19 93 ALA A O 1
ATOM 711 N N . GLN A 1 94 ? 12.428 1.964 -10.511 1.00 96.94 94 GLN A N 1
ATOM 712 C CA . GLN A 1 94 ? 12.069 3.249 -9.894 1.00 96.94 94 GLN A CA 1
ATOM 713 C C . GLN A 1 94 ? 10.817 3.155 -9.011 1.00 96.94 94 GLN A C 1
ATOM 715 O O . GLN A 1 94 ? 10.781 3.714 -7.915 1.00 96.94 94 GLN A O 1
ATOM 720 N N . ALA A 1 95 ? 9.791 2.421 -9.445 1.00 97.69 95 ALA A N 1
ATOM 721 C CA . ALA A 1 95 ? 8.592 2.204 -8.643 1.00 97.69 95 ALA A CA 1
ATOM 722 C C . ALA A 1 95 ? 8.877 1.382 -7.374 1.00 97.69 95 ALA A C 1
ATOM 724 O O . ALA A 1 95 ? 8.312 1.651 -6.310 1.00 97.69 95 ALA A O 1
ATOM 725 N N . ASN A 1 96 ? 9.764 0.386 -7.461 1.00 98.00 96 ASN A N 1
ATOM 726 C CA . ASN A 1 96 ? 10.198 -0.370 -6.290 1.00 98.00 96 ASN A CA 1
ATOM 727 C C . ASN A 1 96 ? 10.998 0.492 -5.314 1.00 98.00 96 ASN A C 1
ATOM 729 O O . ASN A 1 96 ? 10.751 0.388 -4.112 1.00 98.00 96 ASN A O 1
ATOM 733 N N . ASP A 1 97 ? 11.886 1.350 -5.812 1.00 98.31 97 ASP A N 1
ATOM 734 C CA . ASP A 1 97 ? 12.660 2.287 -4.997 1.00 98.31 97 ASP A CA 1
ATOM 735 C C . ASP A 1 97 ? 11.741 3.263 -4.259 1.00 98.31 97 ASP A C 1
ATOM 737 O O . ASP A 1 97 ? 11.845 3.401 -3.039 1.00 98.31 97 ASP A O 1
ATOM 741 N N . ALA A 1 98 ? 10.761 3.848 -4.956 1.00 98.50 98 ALA A N 1
ATOM 742 C CA . ALA A 1 98 ? 9.745 4.701 -4.343 1.00 98.50 98 ALA A CA 1
ATOM 743 C C . ALA A 1 98 ? 8.970 3.951 -3.243 1.00 98.50 98 ALA A C 1
ATOM 745 O O . ALA A 1 98 ? 8.848 4.428 -2.114 1.00 98.50 98 ALA A O 1
ATOM 746 N N . LYS A 1 99 ? 8.526 2.713 -3.502 1.00 98.50 99 LYS A N 1
ATOM 747 C CA . LYS A 1 99 ? 7.890 1.876 -2.471 1.00 98.50 99 LYS A CA 1
ATOM 748 C C . LYS A 1 99 ? 8.828 1.613 -1.280 1.00 98.50 99 LYS A C 1
ATOM 750 O O . LYS A 1 99 ? 8.371 1.619 -0.138 1.00 98.50 99 LYS A O 1
ATOM 755 N N . MET A 1 100 ? 10.115 1.349 -1.507 1.00 98.69 100 MET A N 1
ATOM 756 C CA . MET A 1 100 ? 11.079 1.111 -0.425 1.00 98.69 100 MET A CA 1
ATOM 757 C C . MET A 1 100 ? 11.316 2.360 0.427 1.00 98.69 100 MET A C 1
ATOM 759 O O . MET A 1 100 ? 11.312 2.251 1.654 1.00 98.69 100 MET A O 1
ATOM 763 N N . GLU A 1 101 ? 11.442 3.538 -0.185 1.00 98.62 101 GLU A N 1
ATOM 764 C CA . GLU A 1 101 ? 11.549 4.796 0.562 1.00 98.62 101 GLU A CA 1
ATOM 765 C C . GLU A 1 101 ? 10.262 5.077 1.348 1.00 98.62 101 GLU A C 1
ATOM 767 O O . GLU A 1 101 ? 10.323 5.427 2.525 1.00 98.62 101 GLU A O 1
ATOM 772 N N . GLY A 1 102 ? 9.090 4.806 0.763 1.00 98.69 102 GLY A N 1
ATOM 773 C CA . GLY A 1 102 ? 7.814 4.862 1.479 1.00 98.69 102 GLY A CA 1
ATOM 774 C C . GLY A 1 102 ? 7.784 3.957 2.717 1.00 98.69 102 GLY A C 1
ATOM 775 O O . GLY A 1 102 ? 7.340 4.383 3.784 1.00 98.69 102 GLY A O 1
ATOM 776 N N . ASN 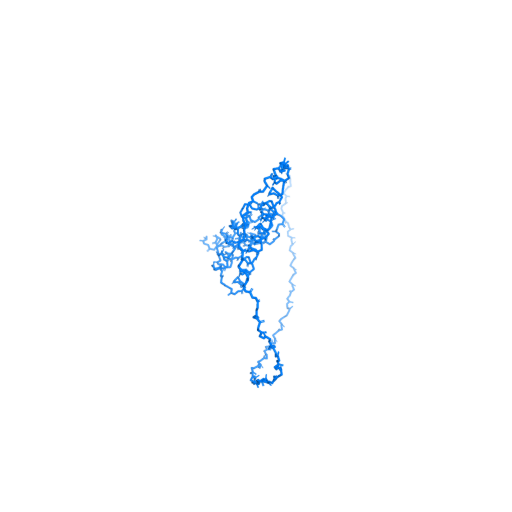A 1 103 ? 8.316 2.732 2.622 1.00 98.69 103 ASN A N 1
ATOM 777 C CA . ASN A 1 103 ? 8.406 1.813 3.764 1.00 98.69 103 ASN A CA 1
ATOM 778 C C . ASN A 1 103 ? 9.324 2.353 4.869 1.00 98.69 103 ASN A C 1
ATOM 780 O O . ASN A 1 103 ? 9.024 2.201 6.053 1.00 98.69 103 ASN A O 1
ATOM 784 N N . LYS A 1 104 ? 10.441 2.977 4.487 1.00 98.75 104 LYS A N 1
ATOM 785 C CA . LYS A 1 104 ? 11.386 3.598 5.419 1.00 98.75 104 LYS A CA 1
ATOM 786 C C . LYS A 1 104 ? 10.753 4.794 6.133 1.00 98.75 104 LYS A C 1
ATOM 788 O O . LYS A 1 104 ? 10.797 4.854 7.358 1.00 98.75 104 LYS A O 1
ATOM 793 N N . LEU A 1 105 ? 10.093 5.685 5.394 1.00 98.69 105 LEU A N 1
ATOM 794 C CA . LEU A 1 105 ? 9.339 6.814 5.953 1.00 98.69 105 LEU A CA 1
ATOM 795 C C . LEU A 1 105 ? 8.228 6.337 6.898 1.00 98.69 105 LEU A C 1
ATOM 797 O O . LEU A 1 105 ? 8.083 6.866 7.998 1.00 98.69 105 LEU A O 1
ATOM 801 N N . PHE A 1 106 ? 7.508 5.275 6.526 1.00 98.56 106 PHE A N 1
ATOM 802 C CA . PHE A 1 106 ? 6.509 4.647 7.392 1.00 98.56 106 PHE A CA 1
ATOM 803 C C . PHE A 1 106 ? 7.124 4.132 8.701 1.00 98.56 106 PHE A C 1
ATOM 805 O O . PHE A 1 106 ? 6.565 4.365 9.772 1.00 98.56 106 PHE A O 1
ATOM 812 N N . GLY A 1 107 ? 8.282 3.465 8.630 1.00 98.31 107 GLY A N 1
ATOM 813 C CA . GLY A 1 107 ? 9.026 3.010 9.809 1.00 98.31 107 GLY A CA 1
ATOM 814 C C . GLY A 1 107 ? 9.451 4.153 10.736 1.00 98.31 107 GLY A C 1
ATOM 815 O O . GLY A 1 107 ? 9.481 3.971 11.950 1.00 98.31 107 GLY A O 1
ATOM 816 N N . ASN A 1 108 ? 9.690 5.341 10.176 1.00 98.31 108 ASN A N 1
ATOM 817 C CA . ASN A 1 108 ? 10.020 6.561 10.916 1.00 98.31 108 ASN A CA 1
ATOM 818 C C . ASN A 1 108 ? 8.785 7.319 11.445 1.00 98.31 108 ASN A C 1
ATOM 820 O O . ASN A 1 108 ? 8.939 8.358 12.082 1.00 98.31 108 ASN A O 1
ATOM 824 N N . GLY A 1 109 ? 7.565 6.846 11.172 1.00 98.00 109 GLY A N 1
ATOM 825 C CA . GLY A 1 109 ? 6.319 7.528 11.547 1.00 98.00 109 GLY A CA 1
ATOM 826 C C . GLY A 1 109 ? 5.930 8.705 10.642 1.00 98.00 109 GLY A C 1
ATOM 827 O O . GLY A 1 109 ? 4.945 9.387 10.916 1.00 98.00 109 GLY A O 1
ATOM 828 N N . GLN A 1 110 ? 6.661 8.933 9.550 1.00 98.56 110 GLN A N 1
ATOM 829 C CA . GLN A 1 110 ? 6.400 9.981 8.558 1.00 98.56 110 GLN A CA 1
ATOM 830 C C . GLN A 1 110 ? 5.343 9.508 7.555 1.00 98.56 110 GLN A C 1
ATOM 832 O O . GLN A 1 110 ? 5.638 9.110 6.425 1.00 98.56 110 GLN A O 1
ATOM 837 N N . PHE A 1 111 ? 4.091 9.434 8.012 1.00 98.38 111 PHE A N 1
ATOM 838 C CA . PHE A 1 111 ? 3.026 8.778 7.253 1.00 98.38 111 PHE A CA 1
ATOM 839 C C . PHE A 1 111 ? 2.588 9.556 6.010 1.00 98.38 111 PHE A C 1
ATOM 841 O O . PHE A 1 111 ? 2.196 8.929 5.028 1.00 98.38 111 PHE A O 1
ATOM 848 N N . GLU A 1 112 ? 2.632 10.888 6.030 1.00 98.19 112 GLU A N 1
ATOM 849 C CA . GLU A 1 112 ? 2.232 11.714 4.884 1.00 98.19 112 GLU A CA 1
ATOM 850 C C . GLU A 1 112 ? 3.257 11.612 3.751 1.00 98.19 112 GLU A C 1
ATOM 852 O O . GLU A 1 112 ? 2.901 11.368 2.600 1.00 98.19 112 GLU A O 1
ATOM 857 N N . GLU A 1 113 ? 4.542 11.677 4.082 1.00 98.44 113 GLU A N 1
ATOM 858 C CA . GLU A 1 113 ? 5.633 11.508 3.130 1.00 98.44 113 GLU A CA 1
ATOM 859 C C . GLU A 1 113 ? 5.669 10.077 2.581 1.00 98.44 113 GLU A C 1
ATOM 861 O O . GLU A 1 113 ? 5.879 9.875 1.383 1.00 98.44 113 GLU A O 1
ATOM 866 N N . ALA A 1 114 ? 5.384 9.077 3.422 1.00 98.69 114 ALA A N 1
ATOM 867 C CA . ALA A 1 114 ? 5.233 7.698 2.970 1.00 98.69 114 ALA A CA 1
ATOM 868 C C . ALA A 1 114 ? 4.093 7.548 1.946 1.00 98.69 114 ALA A C 1
ATOM 870 O O . ALA A 1 114 ? 4.265 6.870 0.933 1.00 98.69 114 ALA A O 1
ATOM 871 N N . LEU A 1 115 ? 2.942 8.202 2.168 1.00 98.69 115 LEU A N 1
ATOM 872 C CA . LEU A 1 115 ? 1.817 8.191 1.223 1.00 98.69 115 LEU A CA 1
ATOM 873 C C . LEU A 1 115 ? 2.214 8.751 -0.148 1.00 98.69 115 LEU A C 1
ATOM 875 O O . LEU A 1 115 ? 1.833 8.162 -1.162 1.00 98.69 115 LEU A O 1
ATOM 879 N N . LEU A 1 116 ? 2.999 9.833 -0.181 1.00 98.56 116 LEU A N 1
ATOM 880 C CA . LEU A 1 116 ? 3.506 10.422 -1.425 1.00 98.56 116 LEU A CA 1
ATOM 881 C C . LEU A 1 116 ? 4.418 9.450 -2.181 1.00 98.56 116 LEU A C 1
ATOM 883 O O . LEU A 1 116 ? 4.264 9.275 -3.386 1.00 98.56 116 LEU A O 1
ATOM 887 N N . GLN A 1 117 ? 5.322 8.761 -1.485 1.00 98.75 117 GLN A N 1
ATOM 888 C CA . GLN A 1 117 ? 6.206 7.784 -2.125 1.00 98.75 117 GLN A CA 1
ATOM 889 C C . GLN A 1 117 ? 5.441 6.582 -2.698 1.00 98.75 117 GLN A C 1
ATOM 891 O O . GLN A 1 117 ? 5.718 6.132 -3.811 1.00 98.75 117 GLN A O 1
ATOM 896 N N . TYR A 1 118 ? 4.421 6.089 -1.991 1.00 98.75 118 TYR A N 1
ATOM 897 C CA . TYR A 1 118 ? 3.558 5.040 -2.538 1.00 98.75 118 TYR A CA 1
ATOM 898 C C . TYR A 1 118 ? 2.709 5.527 -3.719 1.00 98.75 118 TYR A C 1
ATOM 900 O O . TYR A 1 118 ? 2.457 4.749 -4.634 1.00 98.75 118 TYR A O 1
ATOM 908 N N . GLU A 1 119 ? 2.266 6.788 -3.720 1.00 98.56 119 GLU A N 1
ATOM 909 C CA . GLU A 1 119 ? 1.580 7.396 -4.869 1.00 98.56 119 GLU A CA 1
ATOM 910 C C . GLU A 1 119 ? 2.485 7.419 -6.106 1.00 98.56 119 GLU A C 1
ATOM 912 O O . GLU A 1 119 ? 2.058 6.996 -7.175 1.00 98.56 119 GLU A O 1
ATOM 917 N N . ILE A 1 120 ? 3.749 7.825 -5.954 1.00 98.31 120 ILE A N 1
ATOM 918 C CA . ILE A 1 120 ? 4.731 7.818 -7.048 1.00 98.31 120 ILE A CA 1
ATOM 919 C C . ILE A 1 120 ? 4.882 6.401 -7.620 1.00 98.31 120 ILE A C 1
ATOM 921 O O . ILE A 1 120 ? 4.797 6.210 -8.834 1.00 98.31 120 ILE A O 1
ATOM 925 N N . ALA A 1 121 ? 5.031 5.387 -6.761 1.00 98.25 121 ALA A N 1
ATOM 926 C CA . ALA A 1 121 ? 5.111 3.994 -7.202 1.00 98.25 121 ALA A CA 1
ATOM 927 C C . ALA A 1 121 ? 3.855 3.549 -7.980 1.00 98.25 121 ALA A C 1
ATOM 929 O O . ALA A 1 121 ? 3.966 2.864 -8.999 1.00 98.25 121 ALA A O 1
ATOM 930 N N . LEU A 1 122 ? 2.660 3.953 -7.533 1.00 98.31 122 LEU A N 1
ATOM 931 C CA . LEU A 1 122 ? 1.391 3.657 -8.209 1.00 98.31 122 LEU A CA 1
ATOM 932 C C . LEU A 1 122 ? 1.273 4.357 -9.568 1.00 98.31 122 LEU A C 1
ATOM 934 O O . LEU A 1 122 ? 0.801 3.741 -10.519 1.00 98.31 122 LEU A O 1
ATOM 938 N N . GLN A 1 123 ? 1.727 5.606 -9.676 1.00 97.75 123 GLN A N 1
ATOM 939 C CA . GLN A 1 123 ? 1.697 6.372 -10.923 1.00 97.75 123 GLN A CA 1
ATOM 940 C C . GLN A 1 123 ? 2.610 5.759 -11.980 1.00 97.75 123 GLN A C 1
ATOM 942 O O . GLN A 1 123 ? 2.179 5.543 -13.110 1.00 97.75 123 GLN A O 1
ATOM 947 N N . ILE A 1 124 ? 3.836 5.393 -11.598 1.00 96.00 124 ILE A N 1
ATOM 948 C CA . ILE A 1 124 ? 4.782 4.734 -12.507 1.00 96.00 124 ILE A CA 1
ATOM 949 C C . ILE A 1 124 ? 4.207 3.401 -13.011 1.00 96.00 124 ILE A C 1
ATOM 951 O O . ILE A 1 124 ? 4.390 3.029 -14.165 1.00 96.00 124 ILE A O 1
ATOM 955 N N . THR A 1 125 ? 3.483 2.680 -12.154 1.00 96.44 125 THR A N 1
ATOM 956 C CA . THR A 1 125 ? 2.982 1.327 -12.441 1.00 96.44 125 THR A CA 1
ATOM 957 C C . THR A 1 125 ? 1.553 1.284 -12.985 1.00 96.44 125 THR A C 1
ATOM 959 O O . THR A 1 125 ? 1.043 0.191 -13.242 1.00 96.44 125 THR A O 1
ATOM 962 N N . ALA A 1 126 ? 0.900 2.434 -13.185 1.00 93.81 126 ALA A N 1
ATOM 963 C CA . ALA A 1 126 ? -0.521 2.524 -13.527 1.00 93.81 126 ALA A CA 1
ATOM 964 C C . ALA A 1 126 ? -0.876 1.749 -14.807 1.00 93.81 126 ALA A C 1
ATOM 966 O O . ALA A 1 126 ? -1.858 1.001 -14.829 1.00 93.81 126 ALA A O 1
ATOM 967 N N . GLU A 1 127 ? -0.032 1.873 -15.830 1.00 89.19 127 GLU A N 1
ATOM 968 C CA . GLU A 1 127 ? -0.224 1.273 -17.155 1.00 89.19 127 GLU A CA 1
ATOM 969 C C . GLU A 1 127 ? 0.598 -0.007 -17.363 1.00 89.19 127 GLU A C 1
ATOM 971 O O . GLU A 1 127 ? 0.649 -0.532 -18.471 1.00 89.19 127 GLU A O 1
ATOM 976 N N . MET A 1 128 ? 1.231 -0.540 -16.310 1.00 92.69 128 MET A N 1
ATOM 977 C CA . MET A 1 128 ? 2.045 -1.756 -16.386 1.00 92.69 128 MET A CA 1
ATOM 978 C C . MET A 1 128 ? 1.251 -2.985 -15.907 1.00 92.69 128 MET A C 1
ATOM 980 O O . MET A 1 128 ? 1.070 -3.169 -14.696 1.00 92.69 128 MET A O 1
ATOM 984 N N . PRO A 1 129 ? 0.806 -3.887 -16.809 1.00 90.94 129 PRO A N 1
ATOM 985 C CA . PRO A 1 129 ? 0.058 -5.085 -16.415 1.00 90.94 129 PRO A CA 1
ATOM 986 C C . PRO A 1 129 ? 0.888 -6.044 -15.556 1.00 90.94 129 PRO A C 1
ATOM 988 O O . PRO A 1 129 ? 0.352 -6.727 -14.691 1.00 90.94 129 PRO A O 1
ATOM 991 N N . THR A 1 130 ? 2.207 -6.059 -15.743 1.00 92.75 130 THR A N 1
ATOM 992 C CA . THR A 1 130 ? 3.146 -6.879 -14.963 1.00 92.75 130 THR A CA 1
ATOM 993 C C . THR A 1 130 ? 3.317 -6.391 -13.520 1.00 92.75 130 THR A C 1
ATOM 995 O O . THR A 1 130 ? 3.788 -7.142 -12.672 1.00 92.75 130 THR A O 1
ATOM 998 N N . ALA A 1 131 ? 2.899 -5.160 -13.204 1.00 96.12 131 ALA A N 1
ATOM 999 C CA . ALA A 1 131 ? 3.095 -4.530 -11.899 1.00 96.12 131 ALA A CA 1
ATOM 1000 C C . ALA A 1 131 ? 1.861 -4.602 -10.975 1.00 96.12 131 ALA A C 1
ATOM 1002 O O . ALA A 1 131 ? 1.776 -3.858 -9.997 1.00 96.12 131 ALA A O 1
ATOM 1003 N N . VAL A 1 132 ? 0.884 -5.473 -11.260 1.00 97.25 132 VAL A N 1
ATOM 1004 C CA . VAL A 1 132 ? -0.339 -5.638 -10.441 1.00 97.25 132 VAL A CA 1
ATOM 1005 C C . VAL A 1 132 ? -0.012 -5.937 -8.974 1.00 97.25 132 VAL A C 1
ATOM 1007 O O . VAL A 1 132 ? -0.558 -5.283 -8.085 1.00 97.25 132 VAL A O 1
ATOM 1010 N N . GLU A 1 133 ? 0.934 -6.841 -8.712 1.00 97.19 133 GLU A N 1
ATOM 1011 C CA . GLU A 1 133 ? 1.351 -7.176 -7.343 1.00 97.19 133 GLU A CA 1
ATOM 1012 C C . GLU A 1 133 ? 1.971 -5.975 -6.620 1.00 97.19 133 GLU A C 1
ATOM 1014 O O . GLU A 1 133 ? 1.624 -5.679 -5.476 1.00 97.19 133 GLU A O 1
ATOM 1019 N N . LEU A 1 134 ? 2.842 -5.222 -7.300 1.00 97.81 134 LEU A N 1
ATOM 1020 C CA . LEU A 1 134 ? 3.456 -4.021 -6.735 1.00 97.81 134 LEU A CA 1
ATOM 1021 C C . LEU A 1 134 ? 2.395 -2.969 -6.378 1.00 97.81 134 LEU A C 1
ATOM 1023 O O . LEU A 1 134 ? 2.455 -2.386 -5.294 1.00 97.81 134 LEU A O 1
ATOM 1027 N N . ARG A 1 135 ? 1.391 -2.774 -7.243 1.00 98.38 135 ARG A N 1
ATOM 1028 C CA . ARG A 1 135 ? 0.262 -1.869 -6.981 1.00 98.38 135 ARG A CA 1
ATOM 1029 C C . ARG A 1 135 ? -0.581 -2.322 -5.793 1.00 98.38 135 ARG A C 1
ATOM 1031 O O . ARG A 1 135 ? -0.886 -1.503 -4.926 1.00 98.38 135 ARG A O 1
ATOM 1038 N N . SER A 1 136 ? -0.899 -3.616 -5.701 1.00 98.50 136 SER A N 1
ATOM 1039 C CA . SER A 1 136 ? -1.624 -4.176 -4.552 1.00 98.50 136 SER A CA 1
ATOM 1040 C C . SER A 1 136 ? -0.863 -3.938 -3.241 1.00 98.50 136 SER A C 1
ATOM 1042 O O . SER A 1 136 ? -1.429 -3.464 -2.248 1.00 98.50 136 SER A O 1
ATOM 1044 N N . VAL A 1 137 ? 0.455 -4.170 -3.249 1.00 98.56 137 VAL A N 1
ATOM 1045 C CA . VAL A 1 137 ? 1.337 -3.892 -2.109 1.00 98.56 137 VAL A CA 1
ATOM 1046 C C . VAL A 1 137 ? 1.323 -2.409 -1.733 1.00 98.56 137 VAL A C 1
ATOM 1048 O O . VAL A 1 137 ? 1.151 -2.099 -0.552 1.00 98.56 137 VAL A O 1
ATOM 1051 N N . CYS A 1 138 ? 1.443 -1.499 -2.704 1.00 98.69 138 CYS A N 1
ATOM 1052 C CA . CYS A 1 138 ? 1.435 -0.055 -2.452 1.00 98.69 138 CYS A CA 1
ATOM 1053 C C . CYS A 1 138 ? 0.104 0.422 -1.854 1.00 98.69 138 CYS A C 1
ATOM 1055 O O . CYS A 1 138 ? 0.120 1.138 -0.854 1.00 98.69 138 CYS A O 1
ATOM 1057 N N . HIS A 1 139 ? -1.042 -0.026 -2.377 1.00 98.81 139 HIS A N 1
ATOM 1058 C CA . HIS A 1 139 ? -2.351 0.283 -1.787 1.00 98.81 139 HIS A CA 1
ATOM 1059 C C . HIS A 1 139 ? -2.474 -0.227 -0.346 1.00 98.81 139 HIS A C 1
ATOM 1061 O O . HIS A 1 139 ? -2.891 0.508 0.547 1.00 98.81 139 HIS A O 1
ATOM 1067 N N . SER A 1 140 ? -2.031 -1.454 -0.067 1.00 98.81 140 SER A N 1
ATOM 1068 C CA . SER A 1 140 ? -2.059 -1.989 1.299 1.00 98.81 140 SER A CA 1
ATOM 1069 C C . SER A 1 140 ? -1.132 -1.227 2.255 1.00 98.81 140 SER A C 1
ATOM 1071 O O . SER A 1 140 ? -1.447 -1.076 3.436 1.00 98.81 140 SER A O 1
ATOM 1073 N N . ASN A 1 141 ? 0.004 -0.721 1.771 1.00 98.75 141 ASN A N 1
ATOM 1074 C CA . ASN A 1 141 ? 0.903 0.111 2.569 1.00 98.75 141 ASN A CA 1
ATOM 1075 C C . ASN A 1 141 ? 0.327 1.511 2.825 1.00 98.75 141 ASN A C 1
ATOM 1077 O O . ASN A 1 141 ? 0.419 2.000 3.949 1.00 98.75 141 ASN A O 1
ATOM 1081 N N . ARG A 1 142 ? -0.348 2.120 1.842 1.00 98.81 142 ARG A N 1
ATOM 1082 C CA . ARG A 1 142 ? -1.120 3.358 2.050 1.00 98.81 142 ARG A CA 1
ATOM 1083 C C . ARG A 1 142 ? -2.229 3.160 3.076 1.00 98.81 142 ARG A C 1
ATOM 1085 O O . ARG A 1 142 ? -2.392 3.994 3.962 1.00 98.81 142 ARG A O 1
ATOM 1092 N N . ALA A 1 143 ? -2.929 2.026 3.023 1.00 98.81 143 ALA A N 1
ATOM 1093 C CA . ALA A 1 143 ? -3.908 1.666 4.041 1.00 98.81 143 ALA A CA 1
ATOM 1094 C C . ALA A 1 143 ? -3.276 1.596 5.441 1.00 98.81 143 ALA A C 1
ATOM 1096 O O . ALA A 1 143 ? -3.860 2.083 6.401 1.00 98.81 143 ALA A O 1
ATOM 1097 N N . ALA A 1 144 ? -2.055 1.066 5.567 1.00 98.75 144 ALA A N 1
ATOM 1098 C CA . ALA A 1 144 ? -1.334 1.069 6.839 1.00 98.75 144 ALA A CA 1
ATOM 1099 C C . ALA A 1 144 ? -1.039 2.494 7.346 1.00 98.75 144 ALA A C 1
ATOM 1101 O O . ALA A 1 144 ? -1.176 2.744 8.542 1.00 98.75 144 ALA A O 1
ATOM 1102 N N . CYS A 1 145 ? -0.665 3.429 6.462 1.00 98.75 145 CYS A N 1
ATOM 1103 C CA . CYS A 1 145 ? -0.479 4.840 6.822 1.00 98.75 145 CYS A CA 1
ATOM 1104 C C . CYS A 1 145 ? -1.772 5.459 7.366 1.00 98.75 145 CYS A C 1
ATOM 1106 O O . CYS A 1 145 ? -1.751 6.089 8.421 1.00 98.75 145 CYS A O 1
ATOM 1108 N N . PHE A 1 146 ? -2.895 5.264 6.670 1.00 98.75 146 PHE A N 1
ATOM 1109 C CA . PHE A 1 146 ? -4.192 5.792 7.099 1.00 98.75 146 PHE A CA 1
ATOM 1110 C C . PHE A 1 146 ? -4.661 5.184 8.418 1.00 98.75 146 PHE A C 1
ATOM 1112 O O . PHE A 1 146 ? -5.132 5.912 9.290 1.00 98.75 146 PHE A O 1
ATOM 1119 N N . LEU A 1 147 ? -4.429 3.886 8.610 1.00 98.38 147 LEU A N 1
ATOM 1120 C CA . LEU A 1 147 ? -4.757 3.188 9.846 1.00 98.38 147 LEU A CA 1
ATOM 1121 C C . LEU A 1 147 ? -3.984 3.775 11.032 1.00 98.38 147 LEU A C 1
ATOM 1123 O O . LEU A 1 147 ? -4.561 4.025 12.085 1.00 98.38 147 LEU A O 1
ATOM 1127 N N . LYS A 1 148 ? -2.691 4.082 10.846 1.00 98.25 148 LYS A N 1
ATOM 1128 C CA . LYS A 1 148 ? -1.870 4.750 11.869 1.00 98.25 148 LYS A CA 1
ATOM 1129 C C . LYS A 1 148 ? -2.295 6.190 12.158 1.00 98.25 148 LYS A C 1
ATOM 1131 O O . LYS A 1 148 ? -2.083 6.656 13.271 1.00 98.25 148 LYS A O 1
ATOM 1136 N N . GLN A 1 149 ? -2.913 6.869 11.195 1.00 97.94 149 GLN A N 1
ATOM 1137 C CA . GLN A 1 149 ? -3.489 8.205 11.375 1.00 97.94 149 GLN A CA 1
ATOM 1138 C C . GLN A 1 149 ? -4.912 8.180 11.964 1.00 97.94 149 GLN A C 1
ATOM 1140 O O . GLN A 1 149 ? -5.484 9.243 12.185 1.00 97.94 149 GLN A O 1
ATOM 1145 N N . GLY A 1 150 ? -5.509 7.002 12.184 1.00 96.88 150 GLY A N 1
ATOM 1146 C CA . GLY A 1 150 ? -6.904 6.875 12.623 1.00 96.88 150 GLY A CA 1
ATOM 1147 C C . GLY A 1 150 ? -7.938 7.220 11.543 1.00 96.88 150 GLY A C 1
ATOM 1148 O O . GLY A 1 150 ? -9.095 7.468 11.860 1.00 96.88 150 GLY A O 1
ATOM 1149 N N . LYS A 1 151 ? -7.537 7.252 10.265 1.00 98.06 151 LYS A N 1
ATOM 1150 C CA . LYS A 1 151 ? -8.422 7.488 9.111 1.00 98.06 151 LYS A CA 1
ATOM 1151 C C . LYS A 1 151 ? -8.965 6.148 8.610 1.00 98.06 151 LYS A C 1
ATOM 1153 O O . LYS A 1 151 ? -8.454 5.565 7.647 1.00 98.06 151 LYS A O 1
ATOM 1158 N N . TYR A 1 152 ? -9.949 5.599 9.312 1.00 98.12 152 TYR A N 1
ATOM 1159 C CA . TYR A 1 152 ? -10.396 4.218 9.100 1.00 98.12 152 TYR A CA 1
ATOM 1160 C C . TYR A 1 152 ? -11.163 4.028 7.785 1.00 98.12 152 TYR A C 1
ATOM 1162 O O . TYR A 1 152 ? -10.963 3.030 7.095 1.00 98.12 152 TYR A O 1
ATOM 1170 N N . GLU A 1 153 ? -11.957 5.006 7.357 1.00 97.88 153 GLU A N 1
ATOM 1171 C CA . GLU A 1 153 ? -12.675 4.967 6.081 1.00 97.88 153 GLU A CA 1
ATOM 1172 C C . GLU A 1 153 ? -11.704 4.931 4.898 1.00 97.88 153 GLU A C 1
ATOM 1174 O O . GLU A 1 153 ? -11.878 4.152 3.958 1.00 97.88 153 GLU A O 1
ATOM 1179 N N . ASP A 1 154 ? -10.643 5.739 4.947 1.00 98.38 154 ASP A N 1
ATOM 1180 C CA . ASP A 1 154 ? -9.613 5.754 3.906 1.00 98.38 154 ASP A CA 1
ATOM 1181 C C . ASP A 1 154 ? -8.767 4.476 3.931 1.00 98.38 154 ASP A C 1
ATOM 1183 O O . ASP A 1 154 ? -8.402 3.950 2.876 1.00 98.38 154 ASP A O 1
ATOM 1187 N N . THR A 1 155 ? -8.550 3.901 5.119 1.00 98.69 155 THR A N 1
ATOM 1188 C CA . THR A 1 155 ? -7.946 2.569 5.266 1.00 98.69 155 THR A CA 1
ATOM 1189 C C . THR A 1 155 ? -8.758 1.509 4.523 1.00 98.69 155 THR A C 1
ATOM 1191 O O . THR A 1 155 ? -8.189 0.716 3.770 1.00 98.69 155 THR A O 1
ATOM 1194 N N . ILE A 1 156 ? -10.086 1.504 4.684 1.00 98.62 156 ILE A N 1
ATOM 1195 C CA . ILE A 1 156 ? -10.981 0.543 4.022 1.00 98.62 156 ILE A CA 1
ATOM 1196 C C . ILE A 1 156 ? -10.949 0.722 2.502 1.00 98.62 156 ILE A C 1
ATOM 1198 O O . ILE A 1 156 ? -10.862 -0.273 1.773 1.00 98.62 156 ILE A O 1
ATOM 1202 N N . LYS A 1 157 ? -10.972 1.969 2.011 1.00 98.69 157 LYS A N 1
ATOM 1203 C CA . LYS A 1 157 ? -10.885 2.270 0.572 1.00 98.69 157 LYS A CA 1
ATOM 1204 C C . LYS A 1 157 ? -9.590 1.735 -0.035 1.00 98.69 157 LYS A C 1
ATOM 1206 O O . LYS A 1 157 ? -9.634 1.036 -1.044 1.00 98.69 157 LYS A O 1
ATOM 1211 N N . GLU A 1 158 ? -8.443 2.018 0.580 1.00 98.75 158 GLU A N 1
ATOM 1212 C CA . GLU A 1 158 ? -7.149 1.553 0.069 1.00 98.75 158 GLU A CA 1
ATOM 1213 C C . GLU A 1 158 ? -6.986 0.030 0.193 1.00 98.75 158 GLU A C 1
ATOM 1215 O O . GLU A 1 158 ? -6.481 -0.607 -0.731 1.00 98.75 158 GLU A O 1
ATOM 1220 N N . CYS A 1 159 ? -7.480 -0.594 1.270 1.00 98.81 159 CYS A N 1
ATOM 1221 C CA . CYS A 1 159 ? -7.501 -2.057 1.366 1.00 98.81 159 CYS A CA 1
ATOM 1222 C C . CYS A 1 159 ? -8.362 -2.689 0.271 1.00 98.81 159 CYS A C 1
ATOM 1224 O O . CYS A 1 159 ? -7.995 -3.729 -0.265 1.00 98.81 159 CYS A O 1
ATOM 1226 N N . THR A 1 160 ? -9.493 -2.072 -0.073 1.00 98.75 160 THR A N 1
ATOM 1227 C CA . THR A 1 160 ? -10.372 -2.574 -1.136 1.00 98.75 160 THR A CA 1
ATOM 1228 C C . THR A 1 160 ? -9.661 -2.531 -2.483 1.00 98.75 160 THR A C 1
ATOM 1230 O O . THR A 1 160 ? -9.554 -3.573 -3.116 1.00 98.75 160 THR A O 1
ATOM 1233 N N . LYS A 1 161 ? -9.015 -1.411 -2.838 1.00 98.62 161 LYS A N 1
ATOM 1234 C CA . LYS A 1 161 ? -8.182 -1.328 -4.054 1.00 98.62 161 LYS A CA 1
ATOM 1235 C C . LYS A 1 161 ? -7.071 -2.383 -4.084 1.00 98.62 161 LYS A C 1
ATOM 1237 O O . LYS A 1 161 ? -6.799 -2.970 -5.126 1.00 98.62 161 LYS A O 1
ATOM 1242 N N . ALA A 1 162 ? -6.422 -2.645 -2.946 1.00 98.62 162 ALA A N 1
ATOM 1243 C CA . ALA A 1 162 ? -5.400 -3.688 -2.861 1.00 98.62 162 ALA A CA 1
ATOM 1244 C C . ALA A 1 162 ? -5.974 -5.088 -3.146 1.00 98.62 162 ALA A C 1
ATOM 1246 O O . ALA A 1 162 ? -5.325 -5.888 -3.821 1.00 98.62 162 ALA A O 1
ATOM 1247 N N . LEU A 1 163 ? -7.179 -5.370 -2.646 1.00 98.69 163 LEU A N 1
ATOM 1248 C CA . LEU A 1 163 ? -7.862 -6.656 -2.794 1.00 98.69 163 LEU A CA 1
ATOM 1249 C C . LEU A 1 163 ? -8.516 -6.835 -4.164 1.00 98.69 163 LEU A C 1
ATOM 1251 O O . LEU A 1 163 ? -8.583 -7.961 -4.643 1.00 98.69 163 LEU A O 1
ATOM 1255 N N . ASP A 1 164 ? -8.927 -5.751 -4.819 1.00 98.38 164 ASP A N 1
ATOM 1256 C CA . ASP A 1 164 ? -9.385 -5.786 -6.210 1.00 98.38 164 ASP A CA 1
ATOM 1257 C C . ASP A 1 164 ? -8.255 -6.245 -7.149 1.00 98.38 164 ASP A C 1
ATOM 1259 O O . ASP A 1 164 ? -8.501 -6.914 -8.151 1.00 98.38 164 ASP A O 1
ATOM 1263 N N . LEU A 1 165 ? -7.003 -5.920 -6.801 1.00 97.88 165 LEU A N 1
ATOM 1264 C CA . LEU A 1 165 ? -5.804 -6.340 -7.532 1.00 97.88 165 LEU A CA 1
ATOM 1265 C C . LEU A 1 165 ? -5.310 -7.733 -7.115 1.00 97.88 165 LEU A C 1
ATOM 1267 O O . LEU A 1 165 ? -4.953 -8.538 -7.968 1.00 97.88 165 LEU A O 1
ATOM 1271 N N . ASN A 1 166 ? -5.275 -8.015 -5.810 1.00 97.88 166 ASN A N 1
ATOM 1272 C CA . ASN A 1 166 ? -4.896 -9.317 -5.262 1.00 97.88 166 ASN A CA 1
ATOM 1273 C C . ASN A 1 166 ? -5.868 -9.713 -4.132 1.00 97.88 166 ASN A C 1
ATOM 1275 O O . ASN A 1 166 ? -5.640 -9.361 -2.968 1.00 97.88 166 ASN A O 1
ATOM 1279 N N . PRO A 1 167 ?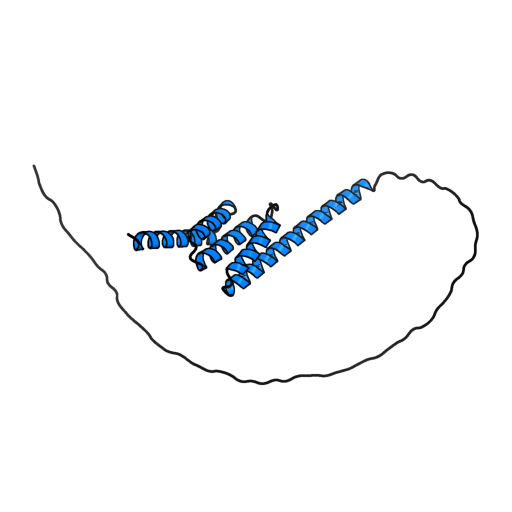 -6.923 -10.493 -4.440 1.00 98.06 167 PRO A N 1
ATOM 1280 C CA . PRO A 1 167 ? -7.954 -10.872 -3.468 1.00 98.06 167 PRO A CA 1
ATOM 1281 C C . PRO A 1 167 ? -7.437 -11.693 -2.282 1.00 98.06 167 PRO A C 1
ATOM 1283 O O . PRO A 1 167 ? -8.066 -11.736 -1.226 1.00 98.06 167 PRO A O 1
ATOM 1286 N N . SER A 1 168 ? -6.288 -12.352 -2.448 1.00 97.12 168 SER A N 1
ATOM 1287 C CA . SER A 1 168 ? -5.669 -13.202 -1.429 1.00 97.12 168 SER A CA 1
ATOM 1288 C C . SER A 1 168 ? -4.687 -12.452 -0.525 1.00 97.12 168 SER A C 1
ATOM 1290 O O . SER A 1 168 ? -4.041 -13.061 0.332 1.00 97.12 168 SER A O 1
ATOM 1292 N N . TYR A 1 169 ? -4.552 -11.130 -0.686 1.00 98.19 169 TYR A N 1
ATOM 1293 C CA . TYR A 1 169 ? -3.548 -10.375 0.046 1.00 98.19 169 TYR A CA 1
ATOM 1294 C C . TYR A 1 169 ? -3.917 -10.183 1.524 1.00 98.19 169 TYR A C 1
ATOM 1296 O O . TYR A 1 169 ? -4.555 -9.211 1.935 1.00 98.19 169 TYR A O 1
ATOM 1304 N N . ILE A 1 170 ? -3.432 -11.110 2.352 1.00 98.38 170 ILE A N 1
ATOM 1305 C CA . ILE A 1 170 ? -3.763 -11.222 3.779 1.00 98.38 170 ILE A CA 1
ATOM 1306 C C . ILE A 1 170 ? -3.560 -9.914 4.552 1.00 98.38 170 ILE A C 1
ATOM 1308 O O . ILE A 1 170 ? -4.406 -9.547 5.362 1.00 98.38 170 ILE A O 1
ATOM 1312 N N . LYS A 1 171 ? -2.484 -9.158 4.287 1.00 98.19 171 LYS A N 1
ATOM 1313 C CA . LYS A 1 171 ? -2.235 -7.890 4.999 1.00 98.19 171 LYS A CA 1
ATOM 1314 C C . LYS A 1 171 ? -3.334 -6.854 4.747 1.00 98.19 171 LYS A C 1
ATOM 1316 O O . LYS A 1 171 ? -3.672 -6.114 5.664 1.00 98.19 171 LYS A O 1
ATOM 1321 N N . ALA A 1 172 ? -3.892 -6.799 3.536 1.00 98.44 172 ALA A N 1
ATOM 1322 C CA . ALA A 1 172 ? -5.008 -5.908 3.227 1.00 98.44 172 ALA A CA 1
ATOM 1323 C C . ALA A 1 172 ? -6.310 -6.378 3.899 1.00 98.44 172 ALA A C 1
ATOM 1325 O O . ALA A 1 172 ? -7.034 -5.553 4.449 1.00 98.44 172 ALA A O 1
ATOM 1326 N N . LEU A 1 173 ? -6.574 -7.692 3.935 1.00 98.69 173 LEU A N 1
ATOM 1327 C CA . LEU A 1 173 ? -7.730 -8.251 4.652 1.00 98.69 173 LEU A CA 1
ATOM 1328 C C . LEU A 1 173 ? -7.692 -7.911 6.147 1.00 98.69 173 LEU A C 1
ATOM 1330 O O . LEU A 1 173 ? -8.674 -7.400 6.680 1.00 98.69 173 LEU A O 1
ATOM 1334 N N . VAL A 1 174 ? -6.549 -8.146 6.798 1.00 98.69 174 VAL A N 1
ATOM 1335 C CA . VAL A 1 174 ? -6.363 -7.884 8.234 1.00 98.69 174 VAL A CA 1
ATOM 1336 C C . VAL A 1 174 ? -6.553 -6.401 8.550 1.00 98.69 174 VAL A C 1
ATOM 1338 O O . VAL A 1 174 ? -7.339 -6.061 9.428 1.00 98.69 174 VAL A O 1
ATOM 1341 N N . ARG A 1 175 ? -5.903 -5.507 7.793 1.00 98.56 175 ARG A N 1
ATOM 1342 C CA . ARG A 1 175 ? -6.019 -4.052 7.998 1.00 98.56 175 ARG A CA 1
ATOM 1343 C C . ARG A 1 175 ? -7.441 -3.540 7.784 1.00 98.56 175 ARG A C 1
ATOM 1345 O O . ARG A 1 175 ? -7.886 -2.663 8.516 1.00 98.56 175 ARG A O 1
ATOM 1352 N N . ARG A 1 176 ? -8.164 -4.088 6.802 1.00 98.62 176 ARG A N 1
ATOM 1353 C CA . ARG A 1 176 ? -9.570 -3.733 6.571 1.00 98.62 176 ARG A CA 1
ATOM 1354 C C . ARG A 1 176 ? -10.455 -4.170 7.736 1.00 98.62 176 ARG A C 1
ATOM 1356 O O . ARG A 1 176 ? -11.317 -3.402 8.143 1.00 98.62 176 ARG A O 1
ATOM 1363 N N . GLY A 1 177 ? -10.228 -5.370 8.274 1.00 98.38 177 GLY A N 1
ATOM 1364 C CA . GLY A 1 177 ? -10.920 -5.859 9.469 1.00 98.38 177 GLY A CA 1
ATOM 1365 C C . GLY A 1 177 ? -10.683 -4.961 10.684 1.00 98.38 177 GLY A C 1
ATOM 1366 O O . GLY A 1 177 ? -11.644 -4.522 11.306 1.00 98.38 177 GLY A O 1
ATOM 1367 N N . GLU A 1 178 ? -9.422 -4.607 10.948 1.00 98.38 178 GLU A N 1
ATOM 1368 C CA . GLU A 1 178 ? -9.051 -3.688 12.035 1.00 98.38 178 GLU A CA 1
ATOM 1369 C C . GLU A 1 178 ? -9.739 -2.321 11.884 1.00 98.38 178 GLU A C 1
ATOM 1371 O O . GLU A 1 178 ? -10.275 -1.781 12.848 1.00 98.38 178 GLU A O 1
ATOM 1376 N N . ALA A 1 179 ? -9.791 -1.772 10.667 1.00 98.38 179 ALA A N 1
ATOM 1377 C CA . ALA A 1 179 ? -10.473 -0.506 10.411 1.00 98.38 179 ALA A CA 1
ATOM 1378 C C . ALA A 1 179 ? -11.993 -0.577 10.661 1.00 98.38 179 ALA A C 1
ATOM 1380 O O . ALA A 1 179 ? -12.558 0.366 11.213 1.00 98.38 179 ALA A O 1
ATOM 1381 N N . HIS A 1 180 ? -12.653 -1.683 10.301 1.00 98.00 180 HIS A N 1
ATOM 1382 C CA . HIS A 1 180 ? -14.079 -1.876 10.589 1.00 98.00 180 HIS A CA 1
ATOM 1383 C C . HIS A 1 180 ? -14.364 -1.990 12.088 1.00 98.00 180 HIS A C 1
ATOM 1385 O O . HIS A 1 180 ? -15.292 -1.346 12.570 1.00 98.00 180 HIS A O 1
ATOM 1391 N N . GLU A 1 181 ? -13.551 -2.753 12.822 1.00 97.44 181 GLU A N 1
ATOM 1392 C CA . GLU A 1 181 ? -13.666 -2.867 14.281 1.00 97.44 181 GLU A CA 1
ATOM 1393 C C . GLU A 1 181 ? -13.524 -1.492 14.944 1.00 97.44 181 GLU A C 1
ATOM 1395 O O . GLU A 1 181 ? -14.277 -1.134 15.847 1.00 97.44 181 GLU A O 1
ATOM 1400 N N . LYS A 1 182 ? -12.570 -0.681 14.476 1.00 96.44 182 LYS A N 1
ATOM 1401 C CA . LYS A 1 182 ? -12.375 0.671 14.996 1.00 96.44 182 LYS A CA 1
ATOM 1402 C C . LYS A 1 182 ? -13.579 1.568 14.733 1.00 96.44 182 LYS A C 1
ATOM 1404 O O . LYS A 1 182 ? -14.007 2.224 15.672 1.00 96.44 182 LYS A O 1
ATOM 1409 N N . LEU A 1 183 ? -14.146 1.569 13.525 1.00 94.69 183 LEU A N 1
ATOM 1410 C CA . LEU A 1 183 ? -15.325 2.387 13.209 1.00 94.69 183 LEU A CA 1
ATOM 1411 C C . LEU A 1 183 ? -16.548 2.042 14.055 1.00 94.69 183 LEU A C 1
ATOM 1413 O O . LEU A 1 183 ? -17.176 2.958 14.576 1.00 94.69 183 LEU A O 1
ATOM 1417 N N . GLN A 1 184 ? -16.832 0.753 14.248 1.00 92.25 184 GLN A N 1
ATOM 1418 C CA . GLN A 1 184 ? -17.936 0.310 15.108 1.00 92.25 184 GLN A CA 1
ATOM 1419 C C . GLN A 1 184 ? -17.778 0.867 16.525 1.00 92.25 184 GLN A C 1
ATOM 1421 O O . GLN A 1 184 ? -18.655 1.583 17.004 1.00 92.25 184 GLN A O 1
ATOM 1426 N N . ASN A 1 185 ? -16.586 0.709 17.113 1.00 85.38 185 ASN A N 1
ATOM 1427 C CA . ASN A 1 185 ? -16.299 1.231 18.450 1.00 85.38 185 ASN A CA 1
ATOM 1428 C C . ASN A 1 185 ? -16.495 2.759 18.569 1.00 85.38 185 ASN A C 1
ATOM 1430 O O . ASN A 1 185 ? -16.850 3.244 19.644 1.00 85.38 185 ASN A O 1
ATOM 1434 N N . PHE A 1 186 ? -16.250 3.538 17.506 1.00 84.19 186 PHE A N 1
ATOM 1435 C CA . PHE A 1 186 ? -16.529 4.983 17.516 1.00 84.19 186 PHE A CA 1
ATOM 1436 C C . PHE A 1 186 ? -18.024 5.289 17.428 1.00 84.19 186 PHE A C 1
ATOM 1438 O O . PHE A 1 186 ? -18.480 6.213 18.097 1.00 84.19 186 PHE A O 1
ATOM 1445 N N . GLU A 1 187 ? -18.780 4.531 16.633 1.00 85.19 187 GLU A N 1
ATOM 1446 C CA . GLU A 1 187 ? -20.237 4.670 16.540 1.00 85.19 187 GLU A CA 1
ATOM 1447 C C . GLU A 1 187 ? -20.912 4.328 17.878 1.00 85.19 187 GLU A C 1
ATOM 1449 O O . GLU A 1 187 ? -21.770 5.079 18.341 1.00 85.19 187 GLU A O 1
ATOM 1454 N N . GLU A 1 188 ? -20.471 3.262 18.550 1.00 82.56 188 GLU A N 1
ATOM 1455 C CA . GLU A 1 188 ? -20.981 2.873 19.870 1.00 82.56 188 GLU A CA 1
ATOM 1456 C C . GLU A 1 188 ? -20.598 3.859 20.981 1.00 82.56 188 GLU A C 1
ATOM 1458 O O . GLU A 1 188 ? -21.381 4.069 21.902 1.00 82.56 188 GLU A O 1
ATOM 1463 N N . ALA A 1 189 ? -19.426 4.499 20.907 1.00 79.19 189 ALA A N 1
ATOM 1464 C CA . ALA A 1 189 ? -18.988 5.475 21.909 1.00 79.19 189 ALA A CA 1
ATOM 1465 C C . ALA A 1 189 ? -19.782 6.799 21.888 1.00 79.19 189 ALA A C 1
ATOM 1467 O O . ALA A 1 189 ? -19.686 7.577 22.839 1.00 79.19 189 ALA A O 1
ATOM 1468 N N . ILE A 1 190 ? -20.512 7.084 20.804 1.00 80.75 190 ILE A N 1
ATOM 1469 C CA . ILE A 1 190 ? -21.280 8.328 20.617 1.00 80.75 190 ILE A CA 1
ATOM 1470 C C . ILE A 1 190 ? -22.773 8.151 20.971 1.00 80.75 190 ILE A C 1
ATOM 1472 O O . ILE A 1 190 ? -23.455 9.155 21.195 1.00 80.75 190 ILE A O 1
ATOM 1476 N N . ALA A 1 191 ? -23.279 6.913 21.024 1.00 62.84 191 ALA A N 1
ATOM 1477 C CA . ALA A 1 191 ? -24.682 6.583 21.313 1.00 62.84 191 ALA A CA 1
ATOM 1478 C C . ALA A 1 191 ? -25.026 6.647 22.813 1.00 62.84 191 ALA A C 1
ATOM 1480 O O . ALA A 1 191 ? -26.156 7.096 23.123 1.00 62.84 191 ALA A O 1
#

Foldseek 3Di:
DDDDDDDDDDDDDDDDDDDDDDDDDDDDDDDDDDDDDDDDDDDDDDDDDDDDDDDDDDDDDDDDDDDDPDDPVVVVVVVVVVVVVVVLVVLQVQLVVLQVVLVVCVVVVVLVSSLVSLVSSCVSCVPPPVCLLVNLVSLLSNLVSCVSVLVLVSNLVSLVSSCVSPVPPVSSVVSNVVSVVSVVVVVVVVD

Organism: Gossypium raimondii (NCBI:txid29730)